Protein AF-A0A969N7W5-F1 (afdb_monomer_lite)

Sequence (191 aa):
MSPTLPCNPAKKGQTTVVDDIVEYAAEVANNLLIPERLKALNPDTWSQITGVERFYLRMLAIEKTGATKLDNYQNFAKAFHINYQPLMGSLKPNAARLKTATQFKPRELVSGDLAQTHLSEILLALQELLADKDPKVVCDQLRTSLNDTYFPKRPHLIAIAQYLAEMVRDPMQSQKAEILANRIRNEVLGS

Foldseek 3Di:
DDDDDDDDDDDPDDCDPVNVVVVVVVVVVVVLLDDPLLCVLPVCLVVVFALLVSLQLSVLQVVLVVAAALVVSVVSCVVSVHDCVLQWPDNDGSHTDGDQLCRDDLCCLCPNPNHPTLVSLLSVLLNCVLVVHDLVVSLVVSCVVCPPNCVVCLSNNLSNLQSCLPRPPPPSSNVSSPSNSVCSVPDDPDD

pLDDT: mean 85.24, std 16.22, range [37.59, 97.81]

Structure (mmCIF, N/CA/C/O backbone):
data_AF-A0A969N7W5-F1
#
_entry.id   AF-A0A969N7W5-F1
#
loop_
_atom_site.group_PDB
_atom_site.id
_atom_site.type_symbol
_atom_site.label_atom_id
_atom_site.label_alt_id
_atom_site.label_comp_id
_atom_site.label_asym_id
_atom_site.label_entity_id
_atom_site.label_seq_id
_atom_site.pdbx_PDB_ins_code
_atom_site.Cartn_x
_atom_site.Cartn_y
_atom_site.Cartn_z
_atom_site.occupancy
_atom_site.B_iso_or_equiv
_atom_site.auth_seq_id
_atom_site.auth_comp_id
_atom_site.auth_asym_id
_atom_site.auth_atom_id
_atom_site.pdbx_PDB_model_num
ATOM 1 N N . MET A 1 1 ? -16.088 20.809 66.948 1.00 39.44 1 MET A N 1
ATOM 2 C CA . MET A 1 1 ? -14.937 19.907 66.736 1.00 39.44 1 MET A CA 1
ATOM 3 C C . MET A 1 1 ? -15.357 18.875 65.705 1.00 39.44 1 MET A C 1
ATOM 5 O O . MET A 1 1 ? -16.209 18.056 66.013 1.00 39.44 1 MET A O 1
ATOM 9 N N . SER A 1 2 ? -14.838 18.973 64.484 1.00 39.59 2 SER A N 1
ATOM 10 C CA . SER A 1 2 ? -15.094 18.014 63.400 1.00 39.59 2 SER A CA 1
ATOM 11 C C . SER A 1 2 ? -13.812 17.208 63.177 1.00 39.59 2 SER A C 1
ATOM 13 O O . SER A 1 2 ? -12.759 17.839 63.074 1.00 39.59 2 SER A O 1
ATOM 15 N N . PRO A 1 3 ? -13.839 15.867 63.119 1.00 44.28 3 PRO A N 1
ATOM 16 C CA . PRO A 1 3 ? -12.645 15.102 62.799 1.00 44.28 3 PRO A CA 1
ATOM 17 C C . PRO A 1 3 ? -12.474 14.994 61.279 1.00 44.28 3 PRO A C 1
ATOM 19 O O . PRO A 1 3 ? -13.336 14.493 60.560 1.00 44.28 3 PRO A O 1
ATOM 22 N N . THR A 1 4 ? -11.337 15.493 60.807 1.00 47.78 4 THR A N 1
ATOM 23 C CA . THR A 1 4 ? -10.816 15.355 59.446 1.00 47.78 4 THR A CA 1
ATOM 24 C C . THR A 1 4 ? -10.430 13.895 59.190 1.00 47.78 4 THR A C 1
ATOM 26 O O . THR A 1 4 ? -9.607 13.340 59.916 1.00 47.78 4 THR A O 1
ATOM 29 N N . LEU A 1 5 ? -11.001 13.265 58.161 1.00 50.47 5 LEU A N 1
ATOM 30 C CA . LEU A 1 5 ? -10.548 11.961 57.664 1.00 50.47 5 LEU A CA 1
ATOM 31 C C . LEU A 1 5 ? -9.207 12.136 56.925 1.00 50.47 5 LEU A C 1
ATOM 33 O O . LEU A 1 5 ? -9.129 12.986 56.036 1.00 50.47 5 LEU A O 1
ATOM 37 N N . PRO A 1 6 ? -8.152 11.365 57.241 1.00 49.22 6 PRO A N 1
ATOM 38 C CA . PRO A 1 6 ? -6.909 11.426 56.486 1.00 49.22 6 PRO A CA 1
ATOM 39 C C . PRO A 1 6 ? -7.046 10.687 55.145 1.00 49.22 6 PRO A C 1
ATOM 41 O O . PRO A 1 6 ? -7.438 9.520 55.095 1.00 49.22 6 PRO A O 1
ATOM 44 N N . CYS A 1 7 ? -6.680 11.363 54.052 1.00 42.31 7 CYS A N 1
ATOM 45 C CA . CYS A 1 7 ? -6.440 10.741 52.752 1.00 42.31 7 CYS A CA 1
ATOM 46 C C . CYS A 1 7 ? -5.284 9.735 52.868 1.00 42.31 7 CYS A C 1
ATOM 48 O O . CYS A 1 7 ? -4.168 10.095 53.242 1.00 42.31 7 CYS A O 1
ATOM 50 N N . ASN A 1 8 ? -5.554 8.476 52.531 1.00 52.97 8 ASN A N 1
ATOM 51 C CA . ASN A 1 8 ? -4.556 7.412 52.474 1.00 52.97 8 ASN A CA 1
ATOM 52 C C . ASN A 1 8 ? -3.647 7.616 51.238 1.00 52.97 8 ASN A C 1
ATOM 54 O O . ASN A 1 8 ? -4.178 7.755 50.132 1.00 52.97 8 ASN A O 1
ATOM 58 N N . PRO A 1 9 ? -2.307 7.653 51.371 1.00 48.50 9 PRO A N 1
ATOM 59 C CA . PRO A 1 9 ? -1.417 7.843 50.231 1.00 48.50 9 PRO A CA 1
ATOM 60 C C . PRO A 1 9 ? -1.336 6.568 49.380 1.00 48.50 9 PRO A C 1
ATOM 62 O O . PRO A 1 9 ? -1.189 5.458 49.894 1.00 48.50 9 PRO A O 1
ATOM 65 N N . ALA A 1 10 ? -1.410 6.732 48.058 1.00 46.12 10 ALA A N 1
ATOM 66 C CA . ALA A 1 10 ? -1.245 5.653 47.092 1.00 46.12 10 ALA A CA 1
ATOM 67 C C . ALA A 1 10 ? 0.135 4.989 47.251 1.00 46.12 10 ALA A C 1
ATOM 69 O O . ALA A 1 10 ? 1.178 5.640 47.125 1.00 46.12 10 ALA A O 1
ATOM 70 N N . LYS A 1 11 ? 0.149 3.680 47.525 1.00 47.88 11 LYS A N 1
ATOM 71 C CA . LYS A 1 11 ? 1.375 2.879 47.523 1.00 47.88 11 LYS A CA 1
ATOM 72 C C . LYS A 1 11 ? 1.837 2.664 46.081 1.00 47.88 11 LYS A C 1
ATOM 74 O O . LYS A 1 11 ? 1.162 2.012 45.293 1.00 47.88 11 LYS A O 1
ATOM 79 N N . LYS A 1 12 ? 3.014 3.215 45.777 1.00 45.06 12 LYS A N 1
ATOM 80 C CA . LYS A 1 12 ? 3.846 2.912 44.605 1.00 45.06 12 LYS A CA 1
ATOM 81 C C . LYS A 1 12 ? 4.056 1.398 44.454 1.00 45.06 12 LYS A C 1
ATOM 83 O O . LYS A 1 12 ? 4.488 0.760 45.411 1.00 45.06 12 LYS A O 1
ATOM 88 N N . GLY A 1 13 ? 3.878 0.880 43.236 1.00 51.53 13 GLY A N 1
ATOM 89 C CA . GLY A 1 13 ? 4.598 -0.312 42.767 1.00 51.53 13 GLY A CA 1
ATOM 90 C C . GLY A 1 13 ? 3.829 -1.631 42.650 1.00 51.53 13 GLY A C 1
ATOM 91 O O . GLY A 1 13 ? 4.471 -2.672 42.697 1.00 51.53 13 GLY A O 1
ATOM 92 N N . GLN A 1 14 ? 2.504 -1.626 42.491 1.00 47.19 14 GLN A N 1
ATOM 93 C CA . GLN A 1 14 ? 1.770 -2.817 42.043 1.00 47.19 14 GLN A CA 1
ATOM 94 C C . GLN A 1 14 ? 1.080 -2.481 40.725 1.00 47.19 14 GLN A C 1
ATOM 96 O O . GLN A 1 14 ? 0.189 -1.637 40.721 1.00 47.19 14 GLN A O 1
ATOM 101 N N . THR A 1 15 ? 1.509 -3.104 39.626 1.00 50.47 15 THR A N 1
ATOM 102 C CA . THR A 1 15 ? 0.679 -3.253 38.425 1.00 50.47 15 THR A CA 1
ATOM 103 C C . THR A 1 15 ? -0.628 -3.874 38.898 1.00 50.47 15 THR A C 1
ATOM 105 O O . THR A 1 15 ? -0.640 -4.953 39.496 1.00 50.47 15 THR A O 1
ATOM 108 N N . THR A 1 16 ? -1.711 -3.113 38.815 1.00 61.62 16 THR A N 1
ATOM 109 C CA . THR A 1 16 ? -3.011 -3.579 39.283 1.00 61.62 16 THR A CA 1
ATOM 110 C C . THR A 1 16 ? -3.592 -4.528 38.240 1.00 61.62 16 THR A C 1
ATOM 112 O O . THR A 1 16 ? -3.301 -4.403 37.058 1.00 61.62 16 THR A O 1
ATOM 115 N N . VAL A 1 17 ? -4.486 -5.436 38.641 1.00 62.78 17 VAL A N 1
ATOM 116 C CA . VAL A 1 17 ? -5.263 -6.266 37.694 1.00 62.78 17 VAL A CA 1
ATOM 117 C C . VAL A 1 17 ? -5.939 -5.397 36.618 1.00 62.78 17 VAL A C 1
ATOM 119 O O . VAL A 1 17 ? -6.172 -5.846 35.504 1.00 62.78 17 VAL A O 1
ATOM 122 N N . VAL A 1 18 ? -6.230 -4.131 36.939 1.00 67.50 18 VAL A N 1
ATOM 123 C CA . VAL A 1 18 ? -6.744 -3.139 35.991 1.00 67.50 18 VAL A CA 1
ATOM 124 C C . VAL A 1 18 ? -5.684 -2.731 34.965 1.00 67.50 18 VAL A C 1
ATOM 126 O O . VAL A 1 18 ? -6.013 -2.678 33.786 1.00 67.50 18 VAL A O 1
ATOM 129 N N . ASP A 1 19 ? -4.438 -2.491 35.375 1.00 63.03 19 ASP A N 1
ATOM 130 C CA . ASP A 1 19 ? -3.327 -2.193 34.462 1.00 63.03 19 ASP A CA 1
ATOM 131 C C . ASP A 1 19 ? -3.041 -3.383 33.536 1.00 63.03 19 ASP A C 1
ATOM 133 O O . ASP A 1 19 ? -2.931 -3.185 32.331 1.00 63.03 19 ASP A O 1
ATOM 137 N N . ASP A 1 20 ? -3.057 -4.616 34.057 1.00 62.78 20 ASP A N 1
ATOM 138 C CA . ASP A 1 20 ? -2.878 -5.836 33.254 1.00 62.78 20 ASP A CA 1
ATOM 139 C C . ASP A 1 20 ? -4.034 -6.039 32.253 1.00 62.78 20 ASP A C 1
ATOM 141 O O . ASP A 1 20 ? -3.819 -6.460 31.118 1.00 62.78 20 ASP A O 1
ATOM 145 N N . ILE A 1 21 ? -5.277 -5.710 32.634 1.00 61.97 21 ILE A N 1
ATOM 146 C CA . ILE A 1 21 ? -6.437 -5.741 31.724 1.00 61.97 21 ILE A CA 1
ATOM 147 C C . ILE A 1 21 ? -6.328 -4.646 30.659 1.00 61.97 21 ILE A C 1
ATOM 149 O O . ILE A 1 21 ? -6.680 -4.884 29.505 1.00 61.97 21 ILE A O 1
ATOM 153 N N . VAL A 1 22 ? -5.866 -3.448 31.025 1.00 66.00 22 VAL A N 1
ATOM 154 C CA . VAL A 1 22 ? -5.655 -2.339 30.085 1.00 66.00 22 VAL A CA 1
ATOM 155 C C . VAL A 1 22 ? -4.535 -2.679 29.107 1.00 66.00 22 VAL A C 1
ATOM 157 O O . VAL A 1 22 ? -4.696 -2.455 27.909 1.00 66.00 22 VAL A O 1
ATOM 160 N N . GLU A 1 23 ? -3.441 -3.265 29.587 1.00 59.38 23 GLU A N 1
ATOM 161 C CA . GLU A 1 23 ? -2.315 -3.707 28.768 1.00 59.38 23 GLU A CA 1
ATOM 162 C C . GLU A 1 23 ? -2.721 -4.867 27.853 1.00 59.38 23 GLU A C 1
ATOM 164 O O . GLU A 1 23 ? -2.482 -4.799 26.651 1.00 59.38 23 GLU A O 1
ATOM 169 N N . TYR A 1 24 ? -3.475 -5.847 28.359 1.00 54.62 24 TYR A N 1
ATOM 170 C CA . TYR A 1 24 ? -4.048 -6.923 27.549 1.00 54.62 24 TYR A CA 1
ATOM 171 C C . TYR A 1 24 ? -5.040 -6.402 26.501 1.00 54.62 24 TYR A C 1
ATOM 173 O O . TYR A 1 24 ? -5.000 -6.811 25.344 1.00 54.62 24 TYR A O 1
ATOM 181 N N . ALA A 1 25 ? -5.921 -5.462 26.854 1.00 51.94 25 ALA A N 1
ATOM 182 C CA . ALA A 1 25 ? -6.846 -4.850 25.904 1.00 51.94 25 ALA A CA 1
ATOM 183 C C . ALA A 1 25 ? -6.105 -4.020 24.845 1.00 51.94 25 ALA A C 1
ATOM 185 O O . ALA A 1 25 ? -6.489 -4.046 23.676 1.00 51.94 25 ALA A O 1
ATOM 186 N N . ALA A 1 26 ? -5.031 -3.324 25.229 1.00 56.09 26 ALA A N 1
ATOM 187 C CA . ALA A 1 26 ? -4.159 -2.606 24.310 1.00 56.09 26 ALA A CA 1
ATOM 188 C C . ALA A 1 26 ? -3.396 -3.570 23.391 1.00 56.09 26 ALA A C 1
ATOM 190 O O . ALA A 1 26 ? -3.300 -3.314 22.195 1.00 56.09 26 ALA A O 1
ATOM 191 N N . GLU A 1 27 ? -2.911 -4.699 23.903 1.00 52.97 27 GLU A N 1
ATOM 192 C CA . GLU A 1 27 ? -2.229 -5.740 23.134 1.00 52.97 27 GLU A CA 1
ATOM 193 C C . GLU A 1 27 ? -3.186 -6.450 22.164 1.00 52.97 27 GLU A C 1
ATOM 195 O O . GLU A 1 27 ? -2.867 -6.614 20.987 1.00 52.97 27 GLU A O 1
ATOM 200 N N . VAL A 1 28 ? -4.399 -6.792 22.604 1.00 51.66 28 VAL A N 1
ATOM 201 C CA . VAL A 1 28 ? -5.459 -7.356 21.753 1.00 51.66 28 VAL A CA 1
ATOM 202 C C . VAL A 1 28 ? -5.899 -6.341 20.696 1.00 51.66 28 VAL A C 1
ATOM 204 O O . VAL A 1 28 ? -6.024 -6.698 19.524 1.00 51.66 28 VAL A O 1
ATOM 207 N N . ALA A 1 29 ? -6.068 -5.066 21.059 1.00 54.66 29 ALA A N 1
ATOM 208 C CA . ALA A 1 29 ? -6.371 -4.001 20.106 1.00 54.66 29 ALA A CA 1
ATOM 209 C C . ALA A 1 29 ? -5.230 -3.800 19.097 1.00 54.66 29 ALA A C 1
ATOM 211 O O . ALA A 1 29 ? -5.505 -3.673 17.905 1.00 54.66 29 ALA A O 1
ATOM 212 N N . ASN A 1 30 ? -3.971 -3.843 19.545 1.00 57.19 30 ASN A N 1
ATOM 213 C CA . ASN A 1 30 ? -2.778 -3.752 18.702 1.00 57.19 30 ASN A CA 1
ATOM 214 C C . ASN A 1 30 ? -2.649 -4.956 17.759 1.00 57.19 30 ASN A C 1
ATOM 216 O O . ASN A 1 30 ? -2.351 -4.780 16.578 1.00 57.19 30 ASN A O 1
ATOM 220 N N . ASN A 1 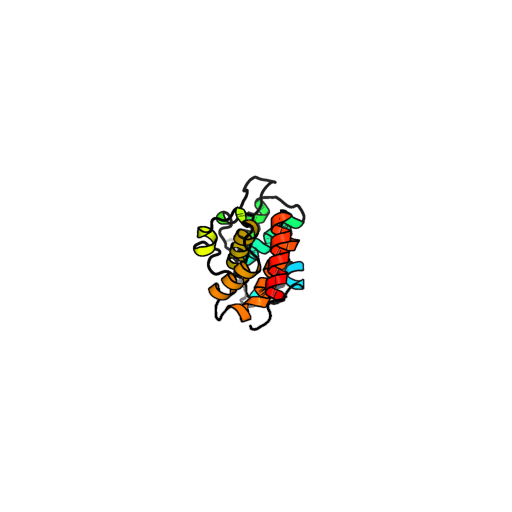31 ? -2.951 -6.166 18.231 1.00 54.09 31 ASN A N 1
ATOM 221 C CA . ASN A 1 31 ? -2.988 -7.373 17.406 1.00 54.09 31 ASN A CA 1
ATOM 222 C C . ASN A 1 31 ? -4.125 -7.327 16.373 1.00 54.09 31 ASN A C 1
ATOM 224 O O . ASN A 1 31 ? -3.948 -7.792 15.247 1.00 54.09 31 ASN A O 1
ATOM 228 N N . LEU A 1 32 ? -5.253 -6.685 16.698 1.00 61.91 32 LEU A N 1
ATOM 229 C CA . LEU A 1 32 ? -6.337 -6.410 15.751 1.00 61.91 32 LEU A CA 1
ATOM 230 C C . LEU A 1 32 ? -5.983 -5.324 14.721 1.00 61.91 32 LEU A C 1
ATOM 232 O O . LEU A 1 32 ? -6.701 -5.198 13.728 1.00 61.91 32 LEU A O 1
ATOM 236 N N . LEU A 1 33 ? -4.907 -4.544 14.903 1.00 77.25 33 LEU A N 1
ATOM 237 C CA . LEU A 1 33 ? -4.464 -3.557 13.907 1.00 77.25 33 LEU A CA 1
ATOM 238 C C . LEU A 1 33 ? -3.835 -4.212 12.681 1.00 77.25 33 LEU A C 1
ATOM 240 O O . LEU A 1 33 ? -3.892 -3.634 11.596 1.00 77.25 33 LEU A O 1
ATOM 244 N N . ILE A 1 34 ? -3.239 -5.395 12.836 1.00 87.81 34 ILE A N 1
ATOM 245 C CA . ILE A 1 34 ? -2.544 -6.074 11.746 1.00 87.81 34 ILE A CA 1
ATOM 246 C C . ILE A 1 34 ? -3.579 -6.811 10.895 1.00 87.81 34 ILE A C 1
ATOM 248 O O . ILE A 1 34 ? -4.304 -7.664 11.409 1.00 87.81 34 ILE A O 1
ATOM 252 N N . PRO A 1 35 ? -3.680 -6.533 9.587 1.00 92.06 35 PRO A N 1
ATOM 253 C CA . PRO A 1 35 ? -4.537 -7.325 8.719 1.00 92.06 35 PRO A CA 1
ATOM 254 C C . PRO A 1 35 ? -4.053 -8.779 8.668 1.00 92.06 35 PRO A C 1
ATOM 256 O O . PRO A 1 35 ? -2.917 -9.036 8.265 1.00 92.06 35 PRO A O 1
ATOM 259 N N . GLU A 1 36 ? -4.920 -9.737 9.012 1.00 91.50 36 GLU A N 1
ATOM 260 C CA . GLU A 1 36 ? -4.595 -11.175 8.976 1.00 91.50 36 GLU A CA 1
ATOM 261 C C . GLU A 1 36 ? -4.043 -11.594 7.616 1.00 91.50 36 GLU A C 1
ATOM 263 O O . GLU A 1 36 ? -3.085 -12.361 7.528 1.00 91.50 36 GLU A O 1
ATOM 268 N N . ARG A 1 37 ? -4.599 -11.023 6.542 1.00 93.81 37 ARG A N 1
ATOM 269 C CA . ARG A 1 37 ? -4.141 -11.331 5.195 1.00 93.81 37 ARG A CA 1
ATOM 270 C C . ARG A 1 37 ? -2.727 -10.828 4.912 1.00 93.81 37 ARG A C 1
ATOM 272 O O . ARG A 1 37 ? -1.961 -11.545 4.281 1.00 93.81 37 ARG A O 1
ATOM 279 N N . LEU A 1 38 ? -2.350 -9.653 5.419 1.00 94.88 38 LEU A N 1
ATOM 280 C CA . LEU A 1 38 ? -0.973 -9.164 5.302 1.00 94.88 38 LEU A CA 1
ATOM 281 C C . LEU A 1 38 ? -0.012 -10.078 6.073 1.00 94.88 38 LEU A C 1
ATOM 283 O O . LEU A 1 38 ? 1.031 -10.453 5.543 1.00 94.88 38 LEU A O 1
ATOM 287 N N . LYS A 1 39 ? -0.404 -10.497 7.284 1.00 93.19 39 LYS A N 1
ATOM 288 C CA . LYS A 1 39 ? 0.364 -11.445 8.104 1.00 93.19 39 LYS A CA 1
ATOM 289 C C . LYS A 1 39 ? 0.545 -12.797 7.404 1.00 93.19 39 LYS A C 1
ATOM 291 O O . LYS A 1 39 ? 1.623 -13.374 7.483 1.00 93.19 39 LYS A O 1
ATOM 296 N N . ALA A 1 40 ? -0.479 -13.277 6.696 1.00 94.62 40 ALA A N 1
ATOM 297 C CA . ALA A 1 40 ? -0.416 -14.511 5.914 1.00 94.62 40 ALA A CA 1
ATOM 298 C C . ALA A 1 40 ? 0.496 -14.402 4.678 1.00 94.62 40 ALA A C 1
ATOM 300 O O . ALA A 1 40 ? 1.086 -15.400 4.275 1.00 94.62 40 ALA A O 1
ATOM 301 N N . LEU A 1 41 ? 0.608 -13.214 4.072 1.00 95.06 41 LEU A N 1
ATOM 302 C CA . LEU A 1 41 ? 1.498 -12.976 2.932 1.00 95.06 41 LEU A CA 1
ATOM 303 C C . LEU A 1 41 ? 2.963 -12.911 3.367 1.00 95.06 41 LEU A C 1
ATOM 305 O O . LEU A 1 41 ? 3.817 -13.528 2.735 1.00 95.06 41 LEU A O 1
ATOM 309 N N . ASN A 1 42 ? 3.254 -12.161 4.433 1.00 95.31 42 ASN A N 1
ATOM 310 C CA . ASN A 1 42 ? 4.577 -12.108 5.044 1.00 95.31 42 ASN A CA 1
ATOM 311 C C . ASN A 1 42 ? 4.476 -11.518 6.472 1.00 95.31 42 ASN A C 1
ATOM 313 O O . ASN A 1 42 ? 4.149 -10.330 6.602 1.00 95.31 42 ASN A O 1
ATOM 317 N N . PRO A 1 43 ? 4.790 -12.297 7.528 1.00 92.75 43 PRO A N 1
ATOM 318 C CA . PRO A 1 43 ? 4.612 -11.882 8.921 1.00 92.75 43 PRO A CA 1
ATOM 319 C C . PRO A 1 43 ? 5.511 -10.708 9.332 1.00 92.75 43 PRO A C 1
ATOM 321 O O . PRO A 1 43 ? 5.115 -9.906 10.177 1.00 92.75 43 PRO A O 1
ATOM 324 N N . ASP A 1 44 ? 6.675 -10.558 8.700 1.00 94.44 44 ASP A N 1
ATOM 325 C CA . ASP A 1 44 ? 7.665 -9.544 9.069 1.00 94.44 44 ASP A CA 1
ATOM 326 C C . ASP A 1 44 ? 7.316 -8.163 8.504 1.00 94.44 44 ASP A C 1
ATOM 328 O O . ASP A 1 44 ? 7.713 -7.140 9.062 1.00 94.44 44 ASP A O 1
ATOM 332 N N . THR A 1 45 ? 6.518 -8.107 7.432 1.00 95.69 45 THR A N 1
ATOM 333 C CA . THR A 1 45 ? 6.212 -6.864 6.699 1.00 95.69 45 THR A CA 1
ATOM 334 C C . THR A 1 45 ? 5.657 -5.765 7.588 1.00 95.69 45 THR A C 1
ATOM 336 O O . THR A 1 45 ? 6.069 -4.620 7.446 1.00 95.69 45 THR A O 1
ATOM 339 N N . TRP A 1 46 ? 4.777 -6.089 8.541 1.00 94.44 46 TRP A N 1
ATOM 340 C CA . TRP A 1 46 ? 4.188 -5.081 9.427 1.00 94.44 46 TRP A CA 1
ATOM 341 C C . TRP A 1 46 ? 5.243 -4.329 10.252 1.00 94.44 46 TRP A C 1
ATOM 343 O O . TRP A 1 46 ? 5.136 -3.116 10.446 1.00 94.44 46 TRP A O 1
ATOM 353 N N . SER A 1 47 ? 6.288 -5.032 10.700 1.00 92.00 47 SER A N 1
ATOM 354 C CA . SER A 1 47 ? 7.398 -4.444 11.460 1.00 92.00 47 SER A CA 1
ATOM 355 C C . SER A 1 47 ? 8.288 -3.530 10.611 1.00 92.00 47 SER A C 1
ATOM 357 O O . SER A 1 47 ? 8.853 -2.581 11.146 1.00 92.00 47 SER A O 1
ATOM 359 N N . GLN A 1 48 ? 8.349 -3.771 9.298 1.00 94.62 48 GLN A N 1
ATOM 360 C CA . GLN A 1 48 ? 9.244 -3.091 8.352 1.00 94.62 48 GLN A CA 1
ATOM 361 C C . GLN A 1 48 ? 8.619 -1.862 7.671 1.00 94.62 48 GLN A C 1
ATOM 363 O O . GLN A 1 48 ? 9.285 -1.179 6.894 1.00 94.62 48 GLN A O 1
ATOM 368 N N . ILE A 1 49 ? 7.344 -1.578 7.948 1.00 94.81 49 ILE A N 1
ATOM 369 C CA . ILE A 1 49 ? 6.606 -0.442 7.385 1.00 94.81 49 ILE A CA 1
ATOM 370 C C . ILE A 1 49 ? 6.298 0.630 8.435 1.00 94.81 49 ILE A C 1
ATOM 372 O O . ILE A 1 49 ? 6.191 0.363 9.636 1.00 94.81 49 ILE A O 1
ATOM 376 N N . THR A 1 50 ? 6.121 1.857 7.956 1.00 93.75 50 THR A N 1
ATOM 377 C CA . THR A 1 50 ? 5.840 3.056 8.753 1.00 93.75 50 THR A CA 1
ATOM 378 C C . THR A 1 50 ? 4.401 3.098 9.280 1.00 93.75 50 THR A C 1
ATOM 380 O O . THR A 1 50 ? 3.512 2.396 8.796 1.00 93.75 50 THR A O 1
ATOM 383 N N . GLY A 1 51 ? 4.129 3.968 10.260 1.00 92.00 51 GLY A N 1
ATOM 384 C CA . GLY A 1 51 ? 2.774 4.164 10.799 1.00 92.00 51 GLY A CA 1
ATOM 385 C C . GLY A 1 51 ? 1.745 4.592 9.743 1.00 92.00 51 GLY A C 1
ATOM 386 O O . GLY A 1 51 ? 0.601 4.140 9.780 1.00 92.00 51 GLY A O 1
ATOM 387 N N . VAL A 1 52 ? 2.165 5.394 8.759 1.00 93.94 52 VAL A N 1
ATOM 388 C CA . VAL A 1 52 ? 1.312 5.852 7.650 1.00 93.94 52 VAL A CA 1
ATOM 389 C C . VAL A 1 52 ? 0.931 4.680 6.736 1.00 93.94 52 VAL A C 1
ATOM 391 O O . VAL A 1 52 ? -0.239 4.519 6.386 1.00 93.94 52 VAL A O 1
ATOM 394 N N . GLU A 1 53 ? 1.887 3.805 6.414 1.00 95.38 53 GLU A N 1
ATOM 395 C CA . GLU A 1 53 ? 1.634 2.582 5.641 1.00 95.38 53 GLU A CA 1
ATOM 396 C C . GLU A 1 53 ? 0.718 1.613 6.390 1.00 95.38 53 GLU A C 1
ATOM 398 O O . GLU A 1 53 ? -0.238 1.091 5.816 1.00 95.38 53 GLU A O 1
ATOM 403 N N . ARG A 1 54 ? 0.970 1.409 7.688 1.00 95.12 54 ARG A N 1
ATOM 404 C CA . ARG A 1 54 ? 0.141 0.563 8.559 1.00 95.12 54 ARG A CA 1
ATOM 405 C C . ARG A 1 54 ? -1.308 1.026 8.565 1.00 95.12 54 ARG A C 1
ATOM 407 O O . ARG A 1 54 ? -2.208 0.208 8.373 1.00 95.12 54 ARG A O 1
ATOM 414 N N . PHE A 1 55 ? -1.528 2.331 8.722 1.00 94.56 55 PHE A N 1
ATOM 415 C CA . PHE A 1 55 ? -2.857 2.920 8.633 1.00 94.56 55 PHE A CA 1
ATOM 416 C C . PHE A 1 55 ? -3.502 2.638 7.275 1.00 94.56 55 PHE A C 1
ATOM 418 O O . PHE A 1 55 ? -4.627 2.145 7.230 1.00 94.56 55 PHE A O 1
ATOM 425 N N . TYR A 1 56 ? -2.796 2.906 6.174 1.00 95.62 56 TYR A N 1
ATOM 426 C CA . TYR A 1 56 ? -3.344 2.727 4.832 1.00 95.62 56 TYR A CA 1
ATOM 427 C C . TYR A 1 56 ? -3.743 1.265 4.569 1.00 95.62 56 TYR A C 1
ATOM 429 O O . TYR A 1 56 ? -4.878 0.986 4.179 1.00 95.62 56 TYR A O 1
ATOM 437 N N . LEU A 1 57 ? -2.854 0.309 4.856 1.00 95.69 57 LEU A N 1
ATOM 438 C CA . LEU A 1 57 ? -3.127 -1.118 4.660 1.00 95.69 57 LEU A CA 1
ATOM 439 C C . LEU A 1 57 ? -4.255 -1.616 5.574 1.00 95.69 57 LEU A C 1
ATOM 441 O O . LEU A 1 57 ? -5.101 -2.403 5.138 1.00 95.69 57 LEU A O 1
ATOM 445 N N . ARG A 1 58 ? -4.315 -1.142 6.825 1.00 94.31 58 ARG A N 1
ATOM 446 C CA . ARG A 1 58 ? -5.404 -1.482 7.748 1.00 94.31 58 ARG A CA 1
ATOM 447 C C . ARG A 1 58 ? -6.743 -0.931 7.274 1.00 94.31 58 ARG A C 1
ATOM 449 O O . ARG A 1 58 ? -7.736 -1.658 7.273 1.00 94.31 58 ARG A O 1
ATOM 456 N N . MET A 1 59 ? -6.776 0.321 6.833 1.00 93.69 59 MET A N 1
ATOM 457 C CA . MET A 1 59 ? -8.003 0.923 6.328 1.00 93.69 59 MET A CA 1
ATOM 458 C C . MET A 1 59 ? -8.487 0.242 5.043 1.00 93.69 59 MET A C 1
ATOM 460 O O . MET A 1 59 ? -9.692 0.063 4.897 1.00 93.69 59 MET A O 1
ATOM 464 N N . LEU A 1 60 ? -7.594 -0.260 4.182 1.00 94.62 60 LEU A N 1
ATOM 465 C CA . LEU A 1 60 ? -7.993 -1.098 3.044 1.00 94.62 60 LEU A CA 1
ATOM 466 C C . LEU A 1 60 ? -8.689 -2.404 3.463 1.00 94.62 60 LEU A C 1
ATOM 468 O O . LEU A 1 60 ? -9.688 -2.775 2.852 1.00 94.62 60 LEU A O 1
ATOM 472 N N . ALA A 1 61 ? -8.225 -3.082 4.520 1.00 92.62 61 ALA A N 1
ATOM 473 C CA . ALA A 1 61 ? -8.928 -4.264 5.041 1.00 92.62 61 ALA A CA 1
ATOM 474 C C . ALA A 1 61 ? -10.335 -3.914 5.546 1.00 92.62 61 ALA A C 1
ATOM 476 O O . ALA A 1 61 ? -11.283 -4.655 5.303 1.00 92.62 61 ALA A O 1
ATOM 477 N N . ILE A 1 62 ? -10.486 -2.770 6.219 1.00 90.56 62 ILE A N 1
ATOM 478 C CA . ILE A 1 62 ? -11.789 -2.285 6.697 1.00 90.56 62 ILE A CA 1
ATOM 479 C C . ILE A 1 62 ? -12.699 -1.917 5.518 1.00 90.56 62 ILE A C 1
ATOM 481 O O . ILE A 1 62 ? -13.883 -2.244 5.518 1.00 90.56 62 ILE A O 1
ATOM 485 N N . GLU A 1 63 ? -12.160 -1.293 4.473 1.00 91.38 63 GLU A N 1
ATOM 486 C CA . GLU A 1 63 ? -12.917 -1.042 3.249 1.00 91.38 63 GLU A CA 1
ATOM 487 C C . GLU A 1 63 ? -13.333 -2.347 2.569 1.00 91.38 63 GLU A C 1
ATOM 489 O O . GLU A 1 63 ? -14.439 -2.425 2.035 1.00 91.38 63 GLU A O 1
ATOM 494 N N . LYS A 1 64 ? -12.509 -3.397 2.598 1.00 89.88 64 LYS A N 1
ATOM 495 C CA . LYS A 1 64 ? -12.860 -4.688 1.993 1.00 89.88 64 LYS A CA 1
ATOM 496 C C . LYS A 1 64 ? -14.090 -5.330 2.644 1.00 89.88 64 LYS A C 1
ATOM 498 O O . LYS A 1 64 ? -14.866 -5.965 1.935 1.00 89.88 64 LYS A O 1
ATOM 503 N N . THR A 1 65 ? -14.328 -5.110 3.940 1.00 87.44 65 THR A N 1
ATOM 504 C CA . THR A 1 65 ? -15.537 -5.600 4.637 1.00 87.44 65 THR A CA 1
ATOM 505 C C . THR A 1 65 ? -16.795 -4.771 4.350 1.00 87.44 65 THR A C 1
ATOM 507 O O . THR A 1 65 ? -17.879 -5.113 4.816 1.00 87.44 65 THR A O 1
ATOM 510 N N . GLY A 1 66 ? -16.678 -3.688 3.574 1.00 83.88 66 GLY A N 1
ATOM 511 C CA . GLY A 1 66 ? -17.794 -2.815 3.209 1.00 83.88 66 GLY A CA 1
ATOM 512 C C . GLY A 1 66 ? -17.968 -1.596 4.117 1.00 83.88 66 GLY A C 1
ATOM 513 O O . GLY A 1 66 ? -18.826 -0.760 3.840 1.00 83.88 66 GLY A O 1
ATOM 514 N N . ALA A 1 67 ? -17.151 -1.436 5.161 1.00 84.81 67 ALA A N 1
ATOM 515 C CA . ALA A 1 67 ? -17.253 -0.292 6.060 1.00 84.81 67 ALA A CA 1
ATOM 516 C C . ALA A 1 67 ? -16.747 1.006 5.400 1.00 84.81 67 ALA A C 1
ATOM 518 O O . ALA A 1 67 ? -15.645 1.061 4.864 1.00 84.81 67 ALA A O 1
ATOM 519 N N . THR A 1 68 ? -17.553 2.069 5.474 1.00 86.38 68 THR A N 1
ATOM 520 C CA . THR A 1 68 ? -17.293 3.382 4.838 1.00 86.38 68 THR A CA 1
ATOM 521 C C . THR A 1 68 ? -17.541 4.562 5.789 1.00 86.38 68 THR A C 1
ATOM 523 O O . THR A 1 68 ? -17.749 5.704 5.362 1.00 86.38 68 THR A O 1
ATOM 526 N N . LYS A 1 69 ? -17.566 4.301 7.102 1.00 88.44 69 LYS A N 1
ATOM 527 C CA . LYS A 1 69 ? -17.759 5.327 8.137 1.00 88.44 69 LYS A CA 1
ATOM 528 C C . LYS A 1 69 ? -16.492 6.162 8.292 1.00 88.44 69 LYS A C 1
ATOM 530 O O . LYS A 1 69 ? -15.418 5.608 8.514 1.00 88.44 69 LYS A O 1
ATOM 535 N N . LEU A 1 70 ? -16.627 7.487 8.235 1.00 89.12 70 LEU A N 1
ATOM 536 C CA . LEU A 1 70 ? -15.502 8.412 8.399 1.00 89.12 70 LEU A CA 1
ATOM 537 C C . LEU A 1 70 ? -14.838 8.277 9.781 1.00 89.12 70 LEU A C 1
ATOM 539 O O . LEU A 1 70 ? -13.616 8.342 9.881 1.00 89.12 70 LEU A O 1
ATOM 543 N N . ASP A 1 71 ? -15.633 8.019 10.819 1.00 88.00 71 ASP A N 1
ATOM 544 C CA . ASP A 1 71 ? -15.165 7.874 12.202 1.00 88.00 71 ASP A CA 1
ATOM 545 C C . ASP A 1 71 ? -14.122 6.764 12.355 1.00 88.00 71 ASP A C 1
ATOM 547 O O . ASP A 1 71 ? -13.201 6.897 13.157 1.00 88.00 71 ASP A O 1
ATOM 551 N N . ASN A 1 72 ? -14.206 5.700 11.545 1.00 88.12 72 ASN A N 1
ATOM 552 C CA . ASN A 1 72 ? -13.191 4.650 11.543 1.00 88.12 72 ASN A CA 1
ATOM 553 C C . ASN A 1 72 ? -11.822 5.251 11.200 1.00 88.12 72 ASN A C 1
ATOM 555 O O . ASN A 1 72 ? -10.878 5.099 11.968 1.00 88.12 72 ASN A O 1
ATOM 559 N N . TYR A 1 73 ? -11.729 6.009 10.106 1.00 91.69 73 TYR A N 1
ATOM 560 C CA . TYR A 1 73 ? -10.483 6.661 9.694 1.00 91.69 73 TYR A CA 1
ATOM 561 C C . TYR A 1 73 ? -9.963 7.607 10.772 1.00 91.69 73 TYR A C 1
ATOM 563 O O . TYR A 1 73 ? -8.777 7.584 11.071 1.00 91.69 73 TYR A O 1
ATOM 571 N N . GLN A 1 74 ? -10.839 8.391 11.404 1.00 90.81 74 GLN A N 1
ATOM 572 C CA . GLN A 1 74 ? -10.442 9.297 12.484 1.00 90.81 74 GLN A CA 1
ATOM 573 C C . GLN A 1 74 ? -9.888 8.549 13.702 1.00 90.81 74 GLN A C 1
ATOM 575 O O . GLN A 1 74 ? -8.861 8.946 14.250 1.00 90.81 74 GLN A O 1
ATOM 580 N N . ASN A 1 75 ? -10.543 7.463 14.117 1.00 88.56 75 ASN A N 1
ATOM 581 C CA . ASN A 1 75 ? -10.130 6.669 15.272 1.00 88.56 75 ASN A CA 1
ATOM 582 C C . ASN A 1 75 ? -8.799 5.956 15.017 1.00 88.56 75 ASN A C 1
ATOM 584 O O . ASN A 1 75 ? -7.898 6.029 15.851 1.00 88.56 75 ASN A O 1
ATOM 588 N N . PHE A 1 76 ? -8.633 5.340 13.842 1.00 89.62 76 PHE A N 1
ATOM 589 C CA . PHE A 1 76 ? -7.363 4.716 13.470 1.00 89.62 76 PHE A CA 1
ATOM 590 C C . PHE A 1 76 ? -6.257 5.760 13.282 1.00 89.62 76 PHE A C 1
ATOM 592 O O . PHE A 1 76 ? -5.140 5.536 13.730 1.00 89.62 76 PHE A O 1
ATOM 599 N N . ALA A 1 77 ? -6.546 6.925 12.701 1.00 90.75 77 ALA A N 1
ATOM 600 C CA . ALA A 1 77 ? -5.546 7.976 12.524 1.00 90.75 77 ALA A CA 1
ATOM 601 C C . ALA A 1 77 ? -5.016 8.492 13.865 1.00 90.75 77 ALA A C 1
ATOM 603 O O . ALA A 1 77 ? -3.812 8.692 14.007 1.00 90.75 77 ALA A O 1
ATOM 604 N N . LYS A 1 78 ? -5.899 8.640 14.864 1.00 87.81 78 LYS A N 1
ATOM 605 C CA . LYS A 1 78 ? -5.508 8.948 16.246 1.00 87.81 78 LYS A CA 1
ATOM 606 C C . LYS A 1 78 ? -4.636 7.842 16.839 1.00 87.81 78 LYS A C 1
ATOM 608 O O . LYS A 1 78 ? -3.591 8.153 17.393 1.00 87.81 78 LYS A O 1
ATOM 613 N N . ALA A 1 79 ? -5.016 6.572 16.676 1.00 86.00 79 ALA A N 1
ATOM 614 C CA . ALA A 1 79 ? -4.234 5.439 17.180 1.00 86.00 79 ALA A CA 1
ATOM 615 C C . ALA A 1 79 ? -2.825 5.371 16.559 1.00 86.00 79 ALA A C 1
ATOM 617 O O . ALA A 1 79 ? -1.841 5.143 17.259 1.00 86.00 79 ALA A O 1
ATOM 618 N N . PHE A 1 80 ? -2.707 5.635 15.256 1.00 86.38 80 PHE A N 1
ATOM 619 C CA . PHE A 1 80 ? -1.425 5.663 14.548 1.00 86.38 80 PHE A CA 1
ATOM 620 C C . PHE A 1 80 ? -0.679 7.002 14.656 1.00 86.38 80 PHE A C 1
ATOM 622 O O . PHE A 1 80 ? 0.456 7.081 14.197 1.00 86.38 80 PHE A O 1
ATOM 629 N N . HIS A 1 81 ? -1.275 8.027 15.276 1.00 89.31 81 HIS A N 1
ATOM 630 C CA . HIS A 1 81 ? -0.718 9.379 15.404 1.00 89.31 81 HIS A CA 1
ATOM 631 C C . HIS A 1 81 ? -0.354 10.025 14.052 1.00 89.31 81 HIS A C 1
ATOM 633 O O . HIS A 1 81 ? 0.687 10.665 13.920 1.00 89.31 81 HIS A O 1
ATOM 639 N N . ILE A 1 82 ? -1.211 9.864 13.037 1.00 91.12 82 ILE A N 1
ATOM 640 C CA . ILE A 1 82 ? -0.967 10.381 11.680 1.00 91.12 82 ILE A CA 1
ATOM 641 C C . ILE A 1 82 ? -2.019 11.394 11.220 1.00 91.12 82 ILE A C 1
ATOM 643 O O . ILE A 1 82 ? -3.174 11.376 11.654 1.00 91.12 82 ILE A O 1
ATOM 647 N N . ASN A 1 83 ? -1.647 12.223 10.242 1.00 92.12 83 ASN A N 1
ATOM 648 C CA . ASN A 1 83 ? -2.612 12.979 9.454 1.00 92.12 83 ASN A CA 1
ATOM 649 C C . ASN A 1 83 ? -3.160 12.108 8.312 1.00 92.12 83 ASN A C 1
ATOM 651 O O . ASN A 1 83 ? -2.474 11.842 7.331 1.00 92.12 83 ASN A O 1
ATOM 655 N N . TYR A 1 84 ? -4.413 11.668 8.418 1.00 92.88 84 TYR A N 1
ATOM 656 C CA . TYR A 1 84 ? -5.014 10.772 7.425 1.00 92.88 84 TYR A CA 1
ATOM 657 C C . TYR A 1 84 ? -5.602 11.490 6.206 1.00 92.88 84 TYR A C 1
ATOM 659 O O . TYR A 1 84 ? -5.801 10.856 5.173 1.00 92.88 84 TYR A O 1
ATOM 667 N N . GLN A 1 85 ? -5.896 12.792 6.297 1.00 93.12 85 GLN A N 1
ATOM 668 C CA . GLN A 1 85 ? -6.613 13.517 5.239 1.00 93.12 85 GLN A CA 1
ATOM 669 C C . GLN A 1 85 ? -5.931 13.440 3.858 1.00 93.12 85 GLN A C 1
ATOM 671 O O . GLN A 1 85 ? -6.651 13.223 2.880 1.00 93.12 85 GLN A O 1
ATOM 676 N N . PRO A 1 86 ? -4.588 13.529 3.731 1.00 93.25 86 PRO A N 1
ATOM 677 C CA . PRO A 1 86 ? -3.906 13.394 2.440 1.00 93.25 86 PRO A CA 1
ATOM 678 C C . PRO A 1 86 ? -4.079 12.022 1.772 1.00 93.25 86 PRO A C 1
ATOM 680 O O . PRO A 1 86 ? -3.940 11.912 0.553 1.00 93.25 86 PRO A O 1
ATOM 683 N N . LEU A 1 87 ? -4.404 10.979 2.544 1.00 94.56 87 LEU A N 1
ATOM 684 C CA . LEU A 1 87 ? -4.605 9.611 2.055 1.00 94.56 87 LEU A CA 1
ATOM 685 C C . LEU A 1 87 ? -6.041 9.355 1.574 1.00 94.56 87 LEU A C 1
ATOM 687 O O . LEU A 1 87 ? -6.312 8.326 0.953 1.00 94.56 87 LEU A O 1
ATOM 691 N N . MET A 1 88 ? -6.974 10.265 1.864 1.00 95.25 88 MET A N 1
ATOM 692 C CA . MET A 1 88 ? -8.402 10.068 1.619 1.00 95.25 88 MET A CA 1
ATOM 693 C C . MET A 1 88 ? -8.793 10.477 0.198 1.00 95.25 88 MET A C 1
ATOM 695 O O . MET A 1 88 ? -8.522 11.588 -0.252 1.00 95.25 88 MET A O 1
ATOM 699 N N . GLY A 1 89 ? -9.487 9.579 -0.503 1.00 93.69 89 GLY A N 1
ATOM 700 C CA . GLY A 1 89 ? -10.126 9.857 -1.791 1.00 93.69 89 GLY A CA 1
ATOM 701 C C . GLY A 1 89 ? -11.539 10.429 -1.633 1.00 93.69 89 GLY A C 1
ATOM 702 O O . GLY A 1 89 ? -12.052 11.076 -2.543 1.00 93.69 89 GLY A O 1
ATOM 703 N N . SER A 1 90 ? -12.177 10.198 -0.481 1.00 93.88 90 SER A N 1
ATOM 704 C CA . SER A 1 90 ? -13.463 10.787 -0.094 1.00 93.88 90 SER A CA 1
ATOM 705 C C . SER A 1 90 ? -13.549 10.903 1.424 1.00 93.88 90 SER A C 1
ATOM 707 O O . SER A 1 90 ? -13.314 9.926 2.128 1.00 93.88 90 SER A O 1
ATOM 709 N N . 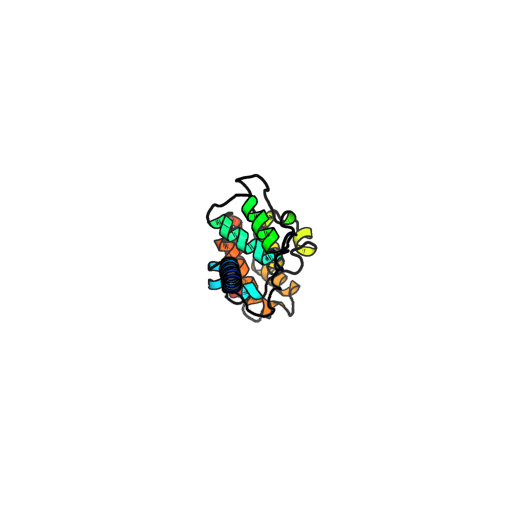LEU A 1 91 ? -13.952 12.074 1.920 1.00 93.06 91 LEU A N 1
ATOM 710 C CA . LEU A 1 91 ? -14.252 12.325 3.336 1.00 93.06 91 LEU A CA 1
ATOM 711 C C . LEU A 1 91 ? -15.764 12.316 3.626 1.00 93.06 91 LEU A C 1
ATOM 713 O O . LEU A 1 91 ? -16.188 12.694 4.714 1.00 93.06 91 LEU A O 1
ATOM 717 N N . LYS A 1 92 ? -16.605 11.931 2.657 1.00 91.81 92 LYS A N 1
ATOM 718 C CA . LYS A 1 92 ? -18.063 11.953 2.836 1.00 91.81 92 LYS A CA 1
ATOM 719 C C . LYS A 1 92 ? -18.493 10.913 3.883 1.00 91.81 92 LYS A C 1
ATOM 721 O O . LYS A 1 92 ? -18.084 9.757 3.766 1.00 91.81 92 LYS A O 1
ATOM 726 N N . PRO A 1 93 ? -19.345 11.265 4.863 1.00 85.50 93 PRO A N 1
ATOM 727 C CA . PRO A 1 93 ? -19.910 10.288 5.792 1.00 85.50 93 PRO A CA 1
ATOM 728 C C . PRO A 1 93 ? -20.584 9.128 5.044 1.00 85.50 93 PRO A C 1
ATOM 730 O O . PRO A 1 93 ? -21.260 9.353 4.043 1.00 85.50 93 PRO A O 1
ATOM 733 N N . ASN A 1 94 ? -20.379 7.890 5.507 1.00 85.44 94 ASN A N 1
ATOM 734 C CA . ASN A 1 94 ? -20.867 6.645 4.881 1.00 85.44 94 ASN A CA 1
ATOM 735 C C . ASN A 1 94 ? -20.390 6.388 3.436 1.00 85.44 94 ASN A C 1
ATOM 737 O O . ASN A 1 94 ? -20.816 5.426 2.799 1.00 85.44 94 ASN A O 1
ATOM 741 N N . ALA A 1 95 ? -19.475 7.207 2.927 1.00 90.00 95 ALA A N 1
ATOM 742 C CA . ALA A 1 95 ? -18.804 7.038 1.645 1.00 90.00 95 ALA A CA 1
ATOM 743 C C . ALA A 1 95 ? -17.320 7.426 1.763 1.00 90.00 95 ALA A C 1
ATOM 745 O O . ALA A 1 95 ? -16.714 7.899 0.795 1.00 90.00 95 ALA A O 1
ATOM 746 N N . ALA A 1 96 ? -16.750 7.278 2.964 1.00 93.00 96 ALA A N 1
ATOM 747 C CA . ALA A 1 96 ? -15.345 7.533 3.211 1.00 93.00 96 ALA A CA 1
ATOM 748 C C . ALA A 1 96 ? -14.523 6.400 2.594 1.00 93.00 96 ALA A C 1
ATOM 750 O O . ALA A 1 96 ? -14.895 5.231 2.716 1.00 93.00 96 ALA A O 1
ATOM 751 N N . ARG A 1 97 ? -13.451 6.768 1.890 1.00 94.81 97 ARG A N 1
ATOM 752 C CA . ARG A 1 97 ? -12.527 5.820 1.261 1.00 94.81 97 ARG A CA 1
ATOM 753 C C . ARG A 1 97 ? -11.146 6.423 1.057 1.00 94.81 97 ARG A C 1
ATOM 755 O O . ARG A 1 97 ? -11.022 7.639 0.865 1.00 94.81 97 ARG A O 1
ATOM 762 N N . LEU A 1 98 ? -10.138 5.566 1.018 1.00 95.69 98 LEU A N 1
ATOM 763 C CA . LEU A 1 98 ? -8.778 5.891 0.625 1.00 95.69 98 LEU A CA 1
ATOM 764 C C . LEU A 1 98 ? -8.689 6.243 -0.865 1.00 95.69 98 LEU A C 1
ATOM 766 O O . LEU A 1 98 ? -9.572 5.937 -1.679 1.00 95.69 98 LEU A O 1
ATOM 770 N N . LYS A 1 99 ? -7.606 6.937 -1.208 1.00 95.81 99 LYS A N 1
ATOM 771 C CA . LYS A 1 99 ? -7.187 7.151 -2.591 1.00 95.81 99 LYS A CA 1
ATOM 772 C C . LYS A 1 99 ? -6.827 5.813 -3.241 1.00 95.81 99 LYS A C 1
ATOM 774 O O . LYS A 1 99 ? -6.190 4.969 -2.625 1.00 95.81 99 LYS A O 1
ATOM 779 N N . THR A 1 100 ? -7.203 5.640 -4.502 1.00 93.56 100 THR A N 1
ATOM 780 C CA . THR A 1 100 ? -6.622 4.620 -5.387 1.00 93.56 100 THR A CA 1
ATOM 781 C C . THR A 1 100 ? -5.228 5.055 -5.844 1.00 93.56 100 THR A C 1
ATOM 783 O O . THR A 1 100 ? -4.857 6.221 -5.682 1.00 93.56 100 THR A O 1
ATOM 786 N N . ALA A 1 101 ? -4.460 4.154 -6.468 1.00 93.44 101 ALA A N 1
ATOM 787 C CA . ALA A 1 101 ? -3.126 4.486 -6.977 1.00 93.44 101 ALA A CA 1
ATOM 788 C C . ALA A 1 101 ? -3.167 5.706 -7.913 1.00 93.44 101 ALA A C 1
ATOM 790 O O . ALA A 1 101 ? -2.371 6.622 -7.759 1.00 93.44 101 ALA A O 1
ATOM 791 N N . THR A 1 102 ? -4.159 5.788 -8.800 1.00 92.94 102 THR A N 1
ATOM 792 C CA . THR A 1 102 ? -4.340 6.905 -9.748 1.00 92.94 102 THR A CA 1
ATOM 793 C C . THR A 1 102 ? -4.772 8.227 -9.111 1.00 92.94 102 THR A C 1
ATOM 795 O O . THR A 1 102 ? -4.658 9.274 -9.741 1.00 92.94 102 THR A O 1
ATOM 798 N N . GLN A 1 103 ? -5.279 8.209 -7.875 1.00 95.00 103 GLN A N 1
ATOM 799 C CA . GLN A 1 103 ? -5.723 9.418 -7.175 1.00 95.00 103 GLN A CA 1
ATOM 800 C C . GLN A 1 103 ? -4.601 10.116 -6.402 1.00 95.00 103 GLN A C 1
ATOM 802 O O . GLN A 1 103 ? -4.777 11.260 -5.976 1.00 95.00 103 GLN A O 1
ATOM 807 N N . PHE A 1 104 ? -3.462 9.452 -6.208 1.00 94.81 104 PHE A N 1
ATOM 808 C CA . PHE A 1 104 ? -2.268 10.095 -5.677 1.00 94.81 104 PHE A CA 1
ATOM 809 C C . PHE A 1 104 ? -1.573 10.905 -6.769 1.00 94.81 104 PHE A C 1
ATOM 811 O O . PHE A 1 104 ? -1.328 10.417 -7.869 1.00 94.81 104 PHE A O 1
ATOM 818 N N . LYS A 1 105 ? -1.191 12.144 -6.465 1.00 92.19 105 LYS A N 1
ATOM 819 C CA . LYS A 1 105 ? -0.282 12.892 -7.339 1.00 92.19 105 LYS A CA 1
ATOM 820 C C . LYS A 1 105 ? 1.140 12.351 -7.144 1.00 92.19 105 LYS A C 1
ATOM 822 O O . LYS A 1 105 ? 1.520 12.132 -5.994 1.00 92.19 105 LYS A O 1
ATOM 827 N N . PRO A 1 106 ? 1.975 12.244 -8.194 1.00 87.81 106 PRO A N 1
ATOM 828 C CA . PRO A 1 106 ? 3.354 11.760 -8.049 1.00 87.81 106 PRO A CA 1
ATOM 829 C C . PRO A 1 106 ? 4.150 12.503 -6.963 1.00 87.81 106 PRO A C 1
ATOM 831 O O . PRO A 1 106 ? 4.850 11.892 -6.163 1.00 87.81 106 PRO A O 1
ATOM 834 N N . ARG A 1 107 ? 3.956 13.824 -6.840 1.00 89.56 107 ARG A N 1
ATOM 835 C CA . ARG A 1 107 ? 4.586 14.637 -5.787 1.00 89.56 107 ARG A CA 1
ATOM 836 C C . ARG A 1 107 ? 4.211 14.201 -4.362 1.00 89.56 107 ARG A C 1
ATOM 838 O O . ARG A 1 107 ? 5.054 14.293 -3.476 1.00 89.56 107 ARG A O 1
ATOM 845 N N . GLU A 1 108 ? 2.983 13.731 -4.134 1.00 89.31 108 GLU A N 1
ATOM 846 C CA . GLU A 1 108 ? 2.542 13.233 -2.819 1.00 89.31 108 GLU A CA 1
ATOM 847 C C . GLU A 1 108 ? 3.262 11.931 -2.440 1.00 89.31 108 GLU A C 1
ATOM 849 O O . GLU A 1 108 ? 3.544 11.714 -1.266 1.00 89.31 108 GLU A O 1
ATOM 854 N N . LEU A 1 109 ? 3.600 11.096 -3.428 1.00 91.06 109 LEU A N 1
ATOM 855 C CA . LEU A 1 109 ? 4.312 9.831 -3.226 1.00 91.06 109 LEU A CA 1
ATOM 856 C C . LEU A 1 109 ? 5.831 10.012 -3.117 1.00 91.06 109 LEU A C 1
ATOM 858 O O . LEU A 1 109 ? 6.488 9.208 -2.472 1.00 91.06 109 LEU A O 1
ATOM 862 N N . VAL A 1 110 ? 6.387 11.067 -3.720 1.00 89.12 110 VAL A N 1
ATOM 863 C CA . VAL A 1 110 ? 7.837 11.339 -3.711 1.00 89.12 110 VAL A CA 1
ATOM 864 C C . VAL A 1 110 ? 8.258 12.263 -2.564 1.00 89.12 110 VAL A C 1
ATOM 866 O O . VAL A 1 110 ? 9.389 12.183 -2.100 1.00 89.12 110 VAL A O 1
ATOM 869 N N . SER A 1 111 ? 7.374 13.156 -2.105 1.00 86.44 111 SER A N 1
ATOM 870 C CA . SER A 1 111 ? 7.725 14.201 -1.124 1.00 86.44 111 SER A CA 1
ATOM 871 C C . SER A 1 111 ? 6.702 14.418 -0.002 1.00 86.44 111 SER A C 1
ATOM 873 O O . SER A 1 111 ? 6.871 15.336 0.794 1.00 86.44 111 SER A O 1
ATOM 875 N N . GLY A 1 112 ? 5.629 13.622 0.048 1.00 87.25 112 GLY A N 1
ATOM 876 C CA . GLY A 1 112 ? 4.629 13.678 1.120 1.00 87.25 112 GLY A CA 1
ATOM 877 C C . GLY A 1 112 ? 4.900 12.680 2.249 1.00 87.25 112 GLY A C 1
ATOM 878 O O . GLY A 1 112 ? 5.975 12.100 2.337 1.00 87.25 112 GLY A O 1
ATOM 879 N N . ASP A 1 113 ? 3.882 12.424 3.072 1.00 87.12 113 ASP A N 1
ATOM 880 C CA . ASP A 1 113 ? 3.967 11.526 4.240 1.00 87.12 113 ASP A CA 1
ATOM 881 C C . ASP A 1 113 ? 4.252 10.054 3.882 1.00 87.12 113 ASP A C 1
ATOM 883 O O . ASP A 1 113 ? 4.625 9.260 4.742 1.00 87.12 113 ASP A O 1
ATOM 887 N N . LEU A 1 114 ? 4.059 9.682 2.612 1.00 91.00 114 LEU A N 1
ATOM 888 C CA . LEU A 1 114 ? 4.402 8.366 2.072 1.00 91.00 114 LEU A CA 1
ATOM 889 C C . LEU A 1 114 ? 5.777 8.340 1.393 1.00 91.00 114 LEU A C 1
ATOM 891 O O . LEU A 1 114 ? 6.159 7.292 0.891 1.00 91.00 114 LEU A O 1
ATOM 895 N N . ALA A 1 115 ? 6.520 9.444 1.339 1.00 89.94 115 ALA A N 1
ATOM 896 C CA . ALA A 1 115 ? 7.804 9.481 0.646 1.00 89.94 115 ALA A CA 1
ATOM 897 C C . ALA A 1 115 ? 8.781 8.425 1.179 1.00 89.94 115 ALA A C 1
ATOM 899 O O . ALA A 1 115 ? 8.905 8.228 2.386 1.00 89.94 115 ALA A O 1
ATOM 900 N N . GLN A 1 116 ? 9.500 7.771 0.259 1.00 88.31 116 GLN A N 1
ATOM 901 C CA . GLN A 1 116 ? 10.517 6.750 0.558 1.00 88.31 116 GLN A CA 1
ATOM 902 C C . GLN A 1 116 ? 9.980 5.509 1.299 1.00 88.31 116 GLN A C 1
ATOM 904 O O . GLN A 1 116 ? 10.752 4.741 1.881 1.00 88.31 116 GLN A O 1
ATOM 909 N N . THR A 1 117 ? 8.663 5.294 1.275 1.00 94.38 117 THR A N 1
ATOM 910 C CA . THR A 1 117 ? 8.022 4.122 1.875 1.00 94.38 117 THR A CA 1
ATOM 911 C C . THR A 1 117 ? 7.911 2.969 0.880 1.00 94.38 117 THR A C 1
ATOM 913 O O . THR A 1 117 ? 7.949 3.164 -0.332 1.00 94.38 117 THR A O 1
ATOM 916 N N . HIS A 1 118 ? 7.728 1.739 1.364 1.00 95.50 118 HIS A N 1
ATOM 917 C CA . HIS A 1 118 ? 7.498 0.602 0.467 1.00 95.50 118 HIS A CA 1
ATOM 918 C C . HIS A 1 118 ? 6.190 0.778 -0.309 1.00 95.50 118 HIS A C 1
ATOM 920 O O . HIS A 1 118 ? 6.111 0.472 -1.498 1.00 95.50 118 HIS A O 1
ATOM 926 N N . LEU A 1 119 ? 5.167 1.313 0.356 1.00 95.94 119 LEU A N 1
ATOM 927 C CA . LEU A 1 119 ? 3.883 1.601 -0.261 1.00 95.94 119 LEU A CA 1
ATOM 928 C C . LEU A 1 119 ? 3.989 2.650 -1.374 1.00 95.94 119 LEU A C 1
ATOM 930 O O . LEU A 1 119 ? 3.369 2.447 -2.414 1.00 95.94 119 LEU A O 1
ATOM 934 N N . SER A 1 120 ? 4.753 3.739 -1.209 1.00 95.31 120 SER A N 1
ATOM 935 C CA . SER A 1 120 ? 4.898 4.741 -2.279 1.00 95.31 120 SER A CA 1
ATOM 936 C C . SER A 1 120 ? 5.546 4.164 -3.527 1.00 95.31 120 SER A C 1
ATOM 938 O O . SER A 1 120 ? 5.077 4.445 -4.625 1.00 95.31 120 SER A O 1
ATOM 940 N N . GLU A 1 121 ? 6.571 3.328 -3.362 1.00 95.44 121 GLU A N 1
ATOM 941 C CA . GLU A 1 121 ? 7.257 2.667 -4.477 1.00 95.44 121 GLU A CA 1
ATOM 942 C C . GLU A 1 121 ? 6.291 1.760 -5.255 1.00 95.44 121 GLU A C 1
ATOM 944 O O . GLU A 1 121 ? 6.207 1.823 -6.482 1.00 95.44 121 GLU A O 1
ATOM 949 N N . ILE A 1 122 ? 5.476 0.974 -4.540 1.00 97.00 122 ILE A N 1
ATOM 950 C CA . ILE A 1 122 ? 4.442 0.135 -5.159 1.00 97.00 122 ILE A CA 1
ATOM 951 C C . ILE A 1 122 ? 3.341 0.975 -5.818 1.00 97.00 122 ILE A C 1
ATOM 953 O O . ILE A 1 122 ? 2.899 0.643 -6.916 1.00 97.00 122 ILE A O 1
ATOM 957 N N . LEU A 1 123 ? 2.882 2.059 -5.186 1.00 96.25 123 LEU A N 1
ATOM 958 C CA . LEU A 1 123 ? 1.850 2.930 -5.756 1.00 96.25 123 LEU A CA 1
ATOM 959 C C . LEU A 1 123 ? 2.341 3.639 -7.024 1.00 96.25 123 LEU A C 1
ATOM 961 O O . LEU A 1 123 ? 1.579 3.723 -7.984 1.00 96.25 123 LEU A O 1
ATOM 965 N N . LEU A 1 124 ? 3.596 4.096 -7.057 1.00 95.75 124 LEU A N 1
ATOM 966 C CA . LEU A 1 124 ? 4.222 4.676 -8.249 1.00 95.75 124 LEU A CA 1
ATOM 967 C C . LEU A 1 124 ? 4.324 3.641 -9.373 1.00 95.75 124 LEU A C 1
ATOM 969 O O . LEU A 1 124 ? 3.843 3.895 -10.475 1.00 95.75 124 LEU A O 1
ATOM 973 N N . ALA A 1 125 ? 4.844 2.445 -9.083 1.00 95.94 125 ALA A N 1
ATOM 974 C CA . ALA A 1 125 ? 4.892 1.351 -10.053 1.00 95.94 125 ALA A CA 1
ATOM 975 C C . ALA A 1 125 ? 3.492 1.000 -10.595 1.00 95.94 125 ALA A C 1
ATOM 977 O O . ALA A 1 125 ? 3.308 0.786 -11.793 1.00 95.94 125 ALA A O 1
ATOM 978 N N . LEU A 1 126 ? 2.471 1.003 -9.732 1.00 96.38 126 LEU A N 1
ATOM 979 C CA . LEU A 1 126 ? 1.087 0.780 -10.144 1.00 96.38 126 LEU A CA 1
ATOM 980 C C . LEU A 1 126 ? 0.543 1.884 -11.049 1.00 96.38 126 LEU A C 1
ATOM 982 O O . LEU A 1 126 ? -0.170 1.567 -11.998 1.00 96.38 126 LEU A O 1
ATOM 986 N N . GLN A 1 127 ? 0.861 3.154 -10.784 1.00 95.88 127 GLN A N 1
ATOM 987 C CA . GLN A 1 127 ? 0.471 4.257 -11.666 1.00 95.88 127 GLN A CA 1
ATOM 988 C C . GLN A 1 127 ? 1.026 4.059 -13.076 1.00 95.88 127 GLN A C 1
ATOM 990 O O . GLN A 1 127 ? 0.297 4.240 -14.048 1.00 95.88 127 GLN A O 1
ATOM 995 N N . GLU A 1 128 ? 2.285 3.636 -13.192 1.00 95.94 128 GLU A N 1
ATOM 996 C CA . GLU A 1 128 ? 2.904 3.380 -14.491 1.00 95.94 128 GLU A CA 1
ATOM 997 C C . GLU A 1 128 ? 2.269 2.192 -15.226 1.00 95.94 128 GLU A C 1
ATOM 999 O O . GLU A 1 128 ? 1.988 2.281 -16.420 1.00 95.94 128 GLU A O 1
ATOM 1004 N N . LEU A 1 129 ? 1.981 1.097 -14.517 1.00 96.12 129 LEU A N 1
ATOM 1005 C CA . LEU A 1 129 ? 1.286 -0.061 -15.090 1.00 96.12 129 LEU A CA 1
ATOM 1006 C C . LEU A 1 129 ? -0.146 0.260 -15.533 1.00 96.12 129 LEU A C 1
ATOM 1008 O O . LEU A 1 129 ? -0.636 -0.311 -16.510 1.00 96.12 129 LEU A O 1
ATOM 1012 N N . LEU A 1 130 ? -0.832 1.138 -14.799 1.00 95.00 130 LEU A N 1
ATOM 1013 C CA . LEU A 1 130 ? -2.167 1.637 -15.140 1.00 95.00 130 LEU A CA 1
ATOM 1014 C C . LEU A 1 130 ? -2.136 2.625 -16.311 1.00 95.00 130 LEU A C 1
ATOM 1016 O O . LEU A 1 130 ? -3.151 2.795 -16.974 1.00 95.00 130 LEU A O 1
ATOM 1020 N N . ALA A 1 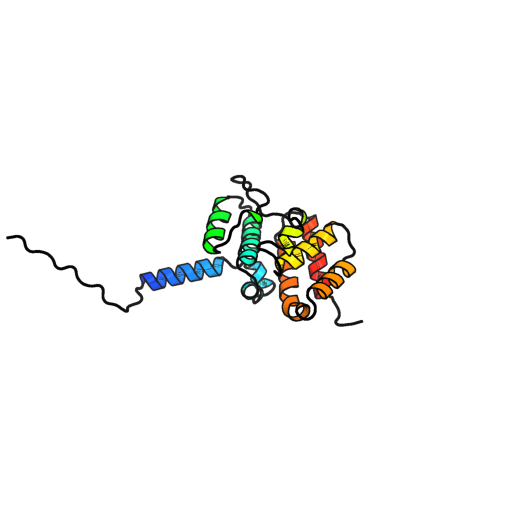131 ? -0.977 3.221 -16.595 1.00 95.25 131 ALA A N 1
ATOM 1021 C CA . ALA A 1 131 ? -0.699 3.982 -17.810 1.00 95.25 131 ALA A CA 1
ATOM 1022 C C . ALA A 1 131 ? -0.178 3.094 -18.964 1.00 95.25 131 ALA A C 1
ATOM 1024 O O . ALA A 1 131 ? 0.450 3.597 -19.893 1.00 95.25 131 ALA A O 1
ATOM 1025 N N . ASP A 1 132 ? -0.410 1.778 -18.883 1.00 93.94 132 ASP A N 1
ATOM 1026 C CA . ASP A 1 132 ? -0.040 0.760 -19.877 1.00 93.94 132 ASP A CA 1
ATOM 1027 C C . ASP A 1 132 ? 1.451 0.695 -20.233 1.00 93.94 132 ASP A C 1
ATOM 1029 O O . ASP A 1 132 ? 1.845 0.231 -21.305 1.00 93.94 132 ASP A O 1
ATOM 1033 N N . LYS A 1 133 ? 2.311 1.092 -19.292 1.00 96.00 133 LYS A N 1
ATOM 1034 C CA . LYS A 1 133 ? 3.745 0.848 -19.400 1.00 96.00 133 LYS A CA 1
ATOM 1035 C C . LYS A 1 133 ? 4.051 -0.642 -19.251 1.00 96.00 133 LYS A C 1
ATOM 1037 O O . LYS A 1 133 ? 3.397 -1.361 -18.492 1.00 96.00 133 LYS A O 1
ATOM 1042 N N . ASP A 1 134 ? 5.078 -1.094 -19.964 1.00 93.88 134 ASP A N 1
ATOM 1043 C CA . ASP A 1 134 ? 5.502 -2.491 -19.941 1.00 93.88 134 ASP A CA 1
ATOM 1044 C C . ASP A 1 134 ? 5.913 -2.935 -18.515 1.00 93.88 134 ASP A C 1
ATOM 1046 O O . ASP A 1 134 ? 6.748 -2.272 -17.884 1.00 93.88 134 ASP A O 1
ATOM 1050 N N . PRO A 1 135 ? 5.379 -4.060 -17.995 1.00 93.38 135 PRO A N 1
ATOM 1051 C CA . PRO A 1 135 ? 5.676 -4.507 -16.637 1.00 93.38 135 PRO A CA 1
ATOM 1052 C C . PRO A 1 135 ? 7.144 -4.805 -16.347 1.00 93.38 135 PRO A C 1
ATOM 1054 O O . PRO A 1 135 ? 7.584 -4.634 -15.212 1.00 93.38 135 PRO A O 1
ATOM 1057 N N . LYS A 1 136 ? 7.918 -5.244 -17.345 1.00 91.94 136 LYS A N 1
ATOM 1058 C CA . LYS A 1 136 ? 9.360 -5.439 -17.185 1.00 91.94 136 LYS A CA 1
ATOM 1059 C C . LYS A 1 136 ? 10.046 -4.096 -16.971 1.00 91.94 136 LYS A C 1
ATOM 1061 O O . LYS A 1 136 ? 10.828 -3.986 -16.037 1.00 91.94 136 LYS A O 1
ATOM 1066 N N . VAL A 1 137 ? 9.694 -3.080 -17.759 1.00 94.25 137 VAL A N 1
ATOM 1067 C CA . VAL A 1 137 ? 10.271 -1.733 -17.619 1.00 94.25 137 VAL A CA 1
ATOM 1068 C C . VAL A 1 137 ? 9.958 -1.137 -16.246 1.00 94.25 137 VAL A C 1
ATOM 1070 O O . VAL A 1 137 ? 10.850 -0.575 -15.618 1.00 94.25 137 VAL A O 1
ATOM 1073 N N . VAL A 1 138 ? 8.722 -1.277 -15.755 1.00 95.31 138 VAL A N 1
ATOM 1074 C CA . VAL A 1 138 ? 8.334 -0.779 -14.421 1.00 95.31 138 VAL A CA 1
ATOM 1075 C C . VAL A 1 138 ? 9.146 -1.457 -13.312 1.00 95.31 138 VAL A C 1
ATOM 1077 O O . VAL A 1 138 ? 9.670 -0.788 -12.424 1.00 95.31 138 VAL A O 1
ATOM 1080 N N . CYS A 1 139 ? 9.285 -2.781 -13.369 1.00 92.94 139 CYS A N 1
ATOM 1081 C CA . CYS A 1 139 ? 10.070 -3.538 -12.395 1.00 92.94 139 CYS A CA 1
ATOM 1082 C C . CYS A 1 139 ? 11.566 -3.198 -12.438 1.00 92.94 139 CYS A C 1
ATOM 1084 O O . CYS A 1 139 ? 12.175 -2.993 -11.387 1.00 92.94 139 CYS A O 1
ATOM 1086 N N . ASP A 1 140 ? 12.140 -3.063 -13.636 1.00 91.94 140 ASP A N 1
ATOM 1087 C CA . ASP A 1 140 ? 13.537 -2.662 -13.805 1.00 91.94 140 ASP A CA 1
ATOM 1088 C C . ASP A 1 140 ? 13.774 -1.268 -13.192 1.00 91.94 140 ASP A C 1
ATOM 1090 O O . ASP A 1 140 ? 14.748 -1.065 -12.468 1.00 91.94 140 ASP A O 1
ATOM 1094 N N . GLN A 1 141 ? 12.844 -0.327 -13.385 1.00 92.50 141 GLN A N 1
ATOM 1095 C CA . GLN A 1 141 ? 12.924 1.008 -12.785 1.00 92.50 141 GLN A CA 1
ATOM 1096 C C . GLN A 1 141 ? 12.756 1.006 -11.265 1.00 92.50 141 GLN A C 1
ATOM 1098 O O . GLN A 1 141 ? 13.509 1.695 -10.577 1.00 92.50 141 GLN A O 1
ATOM 1103 N N . LEU A 1 142 ? 11.818 0.219 -10.730 1.00 93.00 142 LEU A N 1
ATOM 1104 C CA . LEU A 1 142 ? 11.652 0.030 -9.287 1.00 93.00 142 LEU A CA 1
ATOM 1105 C C . LEU A 1 142 ? 12.952 -0.483 -8.653 1.00 93.00 142 LEU A C 1
ATOM 1107 O O . LEU A 1 142 ? 13.402 0.027 -7.624 1.00 93.00 142 LEU A O 1
ATOM 1111 N N . ARG A 1 143 ? 13.594 -1.460 -9.300 1.00 91.62 143 ARG A N 1
ATOM 1112 C CA . ARG A 1 143 ? 14.893 -1.982 -8.879 1.00 91.62 143 ARG A CA 1
ATOM 1113 C C . ARG A 1 143 ? 15.981 -0.911 -8.938 1.00 91.62 143 ARG A C 1
ATOM 1115 O O . ARG A 1 143 ? 16.740 -0.782 -7.982 1.00 91.62 143 ARG A O 1
ATOM 1122 N N . THR A 1 144 ? 16.068 -0.145 -10.026 1.00 91.25 144 THR A N 1
ATOM 1123 C CA . THR A 1 144 ? 17.052 0.942 -10.156 1.00 91.25 144 THR A CA 1
ATOM 1124 C C . THR A 1 144 ? 16.849 2.028 -9.097 1.00 91.25 144 THR A C 1
ATOM 1126 O O . THR A 1 144 ? 17.831 2.493 -8.528 1.00 91.25 144 THR A O 1
ATOM 1129 N N . SER A 1 145 ? 15.600 2.394 -8.792 1.00 89.25 145 SER A N 1
ATOM 1130 C CA . SER A 1 145 ? 15.258 3.392 -7.765 1.00 89.25 145 SER A CA 1
ATOM 1131 C C . SER A 1 145 ? 15.725 2.957 -6.373 1.00 89.25 145 SER A C 1
ATOM 1133 O O . SER A 1 145 ? 16.331 3.730 -5.634 1.00 89.25 145 SER A O 1
ATOM 1135 N N . LEU A 1 146 ? 15.498 1.686 -6.030 1.00 90.12 146 LEU A N 1
ATOM 1136 C CA . LEU A 1 146 ? 15.833 1.144 -4.712 1.00 90.12 146 LEU A CA 1
ATOM 1137 C C . LEU A 1 146 ? 17.288 0.681 -4.573 1.00 90.12 146 LEU A C 1
ATOM 1139 O O . LEU A 1 146 ? 17.751 0.494 -3.441 1.00 90.12 146 LEU A O 1
ATOM 1143 N N . ASN A 1 147 ? 17.999 0.512 -5.689 1.00 90.81 147 ASN A N 1
ATOM 1144 C CA . ASN A 1 147 ? 19.401 0.108 -5.768 1.00 90.81 147 ASN A CA 1
ATOM 1145 C C . ASN A 1 147 ? 19.730 -1.046 -4.788 1.00 90.81 147 ASN A C 1
ATOM 1147 O O . ASN A 1 147 ? 19.031 -2.063 -4.768 1.00 90.81 147 ASN A O 1
ATOM 1151 N N . ASP A 1 148 ? 20.734 -0.884 -3.922 1.00 89.75 148 ASP A N 1
ATOM 1152 C CA . ASP A 1 148 ? 21.179 -1.906 -2.963 1.00 89.75 148 ASP A CA 1
ATOM 1153 C C . ASP A 1 148 ? 20.108 -2.286 -1.926 1.00 89.75 148 ASP A C 1
ATOM 1155 O O . ASP A 1 148 ? 20.148 -3.368 -1.340 1.00 89.75 148 ASP A O 1
ATOM 1159 N N . THR A 1 149 ? 19.106 -1.426 -1.710 1.00 90.00 149 THR A N 1
ATOM 1160 C CA . THR A 1 149 ? 18.014 -1.698 -0.764 1.00 90.00 149 THR A CA 1
ATOM 1161 C C . THR A 1 149 ? 16.898 -2.548 -1.364 1.00 90.00 149 THR A C 1
ATOM 1163 O O . THR A 1 149 ? 16.024 -3.003 -0.627 1.00 90.00 149 THR A O 1
ATOM 1166 N N . TYR A 1 150 ? 16.927 -2.817 -2.673 1.00 91.69 150 TYR A N 1
ATOM 1167 C CA . TYR A 1 150 ? 15.879 -3.577 -3.348 1.00 91.69 150 TYR A CA 1
ATOM 1168 C C . TYR A 1 150 ? 15.738 -5.001 -2.798 1.00 91.69 150 TYR A C 1
ATOM 1170 O O . TYR A 1 150 ? 14.651 -5.394 -2.380 1.00 91.69 150 TYR A O 1
ATOM 1178 N N . PHE A 1 151 ? 16.825 -5.778 -2.751 1.00 91.25 151 PHE A N 1
ATOM 1179 C CA . PHE A 1 151 ? 16.756 -7.188 -2.350 1.00 91.25 151 PHE A CA 1
ATOM 1180 C C . PHE A 1 151 ? 16.295 -7.404 -0.905 1.00 91.25 151 PHE A C 1
ATOM 1182 O O . PHE A 1 151 ? 15.415 -8.245 -0.713 1.00 91.25 151 PHE A O 1
ATOM 1189 N N . PRO A 1 152 ? 16.792 -6.647 0.096 1.00 92.62 152 PRO A N 1
ATOM 1190 C CA . PRO A 1 152 ? 16.264 -6.728 1.456 1.00 92.62 152 PRO A CA 1
ATOM 1191 C C . PRO A 1 152 ? 14.772 -6.383 1.542 1.00 92.62 152 PRO A C 1
ATOM 1193 O O . PRO A 1 152 ? 14.030 -7.019 2.283 1.00 92.62 152 PRO A O 1
ATOM 1196 N N . LYS A 1 153 ? 14.311 -5.402 0.755 1.00 94.00 153 LYS A N 1
ATOM 1197 C CA . LYS A 1 153 ? 12.918 -4.928 0.768 1.00 94.00 153 LYS A CA 1
ATOM 1198 C C . LYS A 1 153 ? 11.972 -5.776 -0.083 1.00 94.00 153 LYS A C 1
ATOM 1200 O O . LYS A 1 153 ? 10.756 -5.724 0.103 1.00 94.00 153 LYS A O 1
ATOM 1205 N N . ARG A 1 154 ? 12.504 -6.577 -1.009 1.00 94.88 154 ARG A N 1
ATOM 1206 C CA . ARG A 1 154 ? 11.743 -7.351 -2.000 1.00 94.88 154 ARG A CA 1
ATOM 1207 C C . ARG A 1 154 ? 10.629 -8.215 -1.391 1.00 94.88 154 ARG A C 1
ATOM 1209 O O . ARG A 1 154 ? 9.514 -8.137 -1.909 1.00 94.88 154 ARG A O 1
ATOM 1216 N N . PRO A 1 155 ? 10.837 -8.986 -0.303 1.00 96.12 155 PRO A N 1
ATOM 1217 C CA . PRO A 1 155 ? 9.757 -9.770 0.304 1.00 96.12 155 PRO A CA 1
ATOM 1218 C C . PRO A 1 155 ? 8.586 -8.910 0.802 1.00 96.12 155 PRO A C 1
ATOM 1220 O O . PRO A 1 155 ? 7.438 -9.353 0.756 1.00 96.12 155 PRO A O 1
ATOM 1223 N N . HIS A 1 156 ? 8.858 -7.682 1.251 1.00 96.81 156 HIS A N 1
ATOM 1224 C CA . HIS A 1 156 ? 7.848 -6.736 1.729 1.00 96.81 156 HIS A CA 1
ATOM 1225 C C . HIS A 1 156 ? 7.126 -6.048 0.571 1.00 96.81 156 HIS A C 1
ATOM 1227 O O . HIS A 1 156 ? 5.905 -5.925 0.601 1.00 96.81 156 HIS A O 1
ATOM 1233 N N . LEU A 1 157 ? 7.854 -5.681 -0.488 1.00 96.88 157 LEU A N 1
ATOM 1234 C CA . LEU A 1 157 ? 7.276 -5.139 -1.723 1.00 96.88 157 LEU A CA 1
ATOM 1235 C C . LEU A 1 157 ? 6.294 -6.127 -2.365 1.00 96.88 157 LEU A C 1
ATOM 1237 O O . LEU A 1 157 ? 5.184 -5.739 -2.724 1.00 96.88 157 LEU A O 1
ATOM 1241 N N . ILE A 1 158 ? 6.666 -7.411 -2.443 1.00 97.12 158 ILE A N 1
ATOM 1242 C CA . ILE A 1 158 ? 5.778 -8.478 -2.930 1.00 97.12 158 ILE A CA 1
ATOM 1243 C C . ILE A 1 158 ? 4.533 -8.570 -2.044 1.00 97.12 158 ILE A C 1
ATOM 1245 O O . ILE A 1 158 ? 3.419 -8.541 -2.562 1.00 97.12 158 ILE A O 1
ATOM 1249 N N . ALA A 1 159 ? 4.706 -8.648 -0.721 1.00 97.69 159 ALA A N 1
ATOM 1250 C CA . ALA A 1 159 ? 3.587 -8.773 0.208 1.00 97.69 159 ALA A CA 1
ATOM 1251 C C . ALA A 1 159 ? 2.613 -7.590 0.102 1.00 97.69 159 ALA A C 1
ATOM 1253 O O . ALA A 1 159 ? 1.404 -7.798 0.042 1.00 97.69 159 ALA A O 1
ATOM 1254 N N . ILE A 1 160 ? 3.123 -6.358 0.011 1.00 97.62 160 ILE A N 1
ATOM 1255 C CA . ILE A 1 160 ? 2.298 -5.157 -0.155 1.00 97.62 160 ILE A CA 1
ATOM 1256 C C . ILE A 1 160 ? 1.580 -5.178 -1.506 1.00 97.62 160 ILE A C 1
ATOM 1258 O O . ILE A 1 160 ? 0.371 -4.966 -1.541 1.00 97.62 160 ILE A O 1
ATOM 1262 N N . ALA A 1 161 ? 2.272 -5.476 -2.610 1.00 97.69 161 ALA A N 1
ATOM 1263 C CA . ALA A 1 161 ? 1.653 -5.527 -3.935 1.00 97.69 161 ALA A CA 1
ATOM 1264 C C . ALA A 1 161 ? 0.532 -6.579 -4.010 1.00 97.69 161 ALA A C 1
ATOM 1266 O O . ALA A 1 161 ? -0.558 -6.285 -4.499 1.00 97.69 161 ALA A O 1
ATOM 1267 N N . GLN A 1 162 ? 0.746 -7.774 -3.450 1.00 97.81 162 GLN A N 1
ATOM 1268 C CA . GLN A 1 162 ? -0.298 -8.802 -3.369 1.00 97.81 162 GLN A CA 1
ATOM 1269 C C . GLN A 1 162 ? -1.457 -8.391 -2.473 1.00 97.81 162 GLN A C 1
ATOM 1271 O O . GLN A 1 162 ? -2.616 -8.600 -2.817 1.00 97.81 162 GLN A O 1
ATOM 1276 N N . TYR A 1 163 ? -1.156 -7.776 -1.333 1.00 97.75 163 TYR A N 1
ATOM 1277 C CA . TYR A 1 163 ? -2.186 -7.288 -0.436 1.00 97.75 163 TYR A CA 1
ATOM 1278 C C . TYR A 1 163 ? -3.063 -6.231 -1.121 1.00 97.75 163 TYR A C 1
ATOM 1280 O O . TYR A 1 163 ? -4.286 -6.281 -1.017 1.00 97.75 163 TYR A O 1
ATOM 1288 N N . LEU A 1 164 ? -2.467 -5.309 -1.884 1.00 96.94 164 LEU A N 1
ATOM 1289 C CA . LEU A 1 164 ? -3.222 -4.349 -2.692 1.00 96.94 164 LEU A CA 1
ATOM 1290 C C . LEU A 1 164 ? -4.075 -5.046 -3.756 1.00 96.94 164 LEU A C 1
ATOM 1292 O O . LEU A 1 164 ? -5.235 -4.671 -3.919 1.00 96.94 164 LEU A O 1
ATOM 1296 N N . ALA A 1 165 ? -3.542 -6.069 -4.431 1.00 96.88 165 ALA A N 1
ATOM 1297 C CA . ALA A 1 165 ? -4.292 -6.837 -5.423 1.00 96.88 165 ALA A CA 1
ATOM 1298 C C . ALA A 1 165 ? -5.583 -7.432 -4.842 1.00 96.88 165 ALA A C 1
ATOM 1300 O O . ALA A 1 165 ? -6.622 -7.424 -5.495 1.00 96.88 165 ALA A O 1
ATOM 1301 N N . GLU A 1 166 ? -5.556 -7.885 -3.592 1.00 95.75 166 GLU A N 1
ATOM 1302 C CA . GLU A 1 166 ? -6.711 -8.521 -2.959 1.00 95.75 166 GLU A CA 1
ATOM 1303 C C . GLU A 1 166 ? -7.669 -7.531 -2.277 1.00 95.75 166 GLU A C 1
ATOM 1305 O O . GLU A 1 166 ? -8.883 -7.767 -2.227 1.00 95.75 166 GLU A O 1
ATOM 1310 N N . MET A 1 167 ? -7.147 -6.429 -1.733 1.00 94.31 167 MET A N 1
ATOM 1311 C CA . MET A 1 167 ? -7.924 -5.505 -0.897 1.00 94.31 167 MET A CA 1
ATOM 1312 C C . MET A 1 167 ? -8.538 -4.341 -1.672 1.00 94.31 167 MET A C 1
ATOM 1314 O O . MET A 1 167 ? -9.588 -3.833 -1.276 1.00 94.31 167 MET A O 1
ATOM 1318 N N . VAL A 1 168 ? -7.920 -3.916 -2.777 1.00 92.88 168 VAL A N 1
ATOM 1319 C CA . VAL A 1 168 ? -8.433 -2.810 -3.594 1.00 92.88 168 VAL A CA 1
ATOM 1320 C C . VAL A 1 168 ? -9.737 -3.217 -4.289 1.00 92.88 168 VAL A C 1
ATOM 1322 O O . VAL A 1 168 ? -9.879 -4.330 -4.791 1.00 92.88 168 VAL A O 1
ATOM 1325 N N . ARG A 1 169 ? -10.717 -2.303 -4.308 1.00 89.19 169 ARG A N 1
ATOM 1326 C CA . ARG A 1 169 ? -12.030 -2.532 -4.939 1.00 89.19 169 ARG A CA 1
ATOM 1327 C C . ARG A 1 169 ? -12.034 -2.305 -6.452 1.00 89.19 169 ARG A C 1
ATOM 1329 O O . ARG A 1 169 ? -12.894 -2.857 -7.126 1.00 89.19 169 ARG A O 1
ATOM 1336 N N . ASP A 1 170 ? -11.129 -1.473 -6.963 1.00 91.38 170 ASP A N 1
ATOM 1337 C CA . ASP A 1 170 ? -10.974 -1.226 -8.399 1.00 91.38 170 ASP A CA 1
ATOM 1338 C C . ASP A 1 170 ? -10.360 -2.465 -9.084 1.00 91.38 170 ASP A C 1
ATOM 1340 O O . ASP A 1 170 ? -9.197 -2.784 -8.806 1.00 91.38 170 ASP A O 1
ATOM 1344 N N . PRO A 1 171 ? -11.100 -3.161 -9.972 1.00 92.69 171 PRO A N 1
ATOM 1345 C CA . PRO A 1 171 ? -10.619 -4.378 -10.624 1.00 92.69 171 PRO A CA 1
ATOM 1346 C C . PRO A 1 171 ? -9.361 -4.154 -11.465 1.00 92.69 171 PRO A C 1
ATOM 1348 O O . PRO A 1 171 ? -8.495 -5.024 -11.518 1.00 92.69 171 PRO A O 1
ATOM 1351 N N . MET A 1 172 ? -9.232 -2.983 -12.097 1.00 94.31 172 MET A N 1
ATOM 1352 C CA . MET A 1 172 ? -8.090 -2.693 -12.961 1.00 94.31 172 MET A CA 1
ATOM 1353 C C . MET A 1 172 ? -6.818 -2.507 -12.129 1.00 94.31 172 MET A C 1
ATOM 1355 O O . MET A 1 172 ? -5.786 -3.107 -12.425 1.00 94.31 172 MET A O 1
ATOM 1359 N N . GLN A 1 173 ? -6.896 -1.741 -11.036 1.00 94.50 173 GLN A N 1
ATOM 1360 C CA . GLN A 1 173 ? -5.781 -1.617 -10.097 1.00 94.50 173 GLN A CA 1
ATOM 1361 C C . GLN A 1 173 ? -5.441 -2.959 -9.434 1.00 94.50 173 GLN A C 1
ATOM 1363 O O . GLN A 1 173 ? -4.261 -3.274 -9.290 1.00 94.50 173 GLN A O 1
ATOM 1368 N N . SER A 1 174 ? -6.450 -3.750 -9.059 1.00 95.75 174 SER A N 1
ATOM 1369 C CA . SER A 1 174 ? -6.271 -5.089 -8.485 1.00 95.75 174 SER A CA 1
ATOM 1370 C C . SER A 1 174 ? -5.462 -5.999 -9.421 1.00 95.75 174 SER A C 1
ATOM 1372 O O . SER A 1 174 ? -4.427 -6.532 -9.018 1.00 95.75 174 SER A O 1
ATOM 1374 N N . GLN A 1 175 ? -5.846 -6.072 -10.699 1.00 96.69 175 GLN A N 1
ATOM 1375 C CA . GLN A 1 175 ? -5.143 -6.870 -11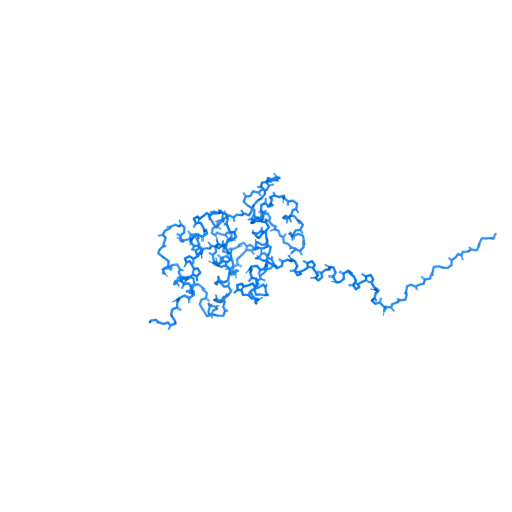.704 1.00 96.69 175 GLN A CA 1
ATOM 1376 C C . GLN A 1 175 ? -3.697 -6.397 -11.921 1.00 96.69 175 GLN A C 1
ATOM 1378 O O . GLN A 1 175 ? -2.771 -7.208 -11.964 1.00 96.69 175 GLN A O 1
ATOM 1383 N N . LYS A 1 176 ? -3.466 -5.082 -12.046 1.00 96.81 176 LYS A N 1
ATOM 1384 C CA . LYS A 1 176 ? -2.107 -4.545 -12.239 1.00 96.81 176 LYS A CA 1
ATOM 1385 C C . LYS A 1 176 ? -1.226 -4.774 -10.999 1.00 96.81 176 LYS A C 1
ATOM 1387 O O . LYS A 1 176 ? -0.038 -5.049 -11.153 1.00 96.81 176 LYS A O 1
ATOM 1392 N N . ALA A 1 177 ? -1.794 -4.738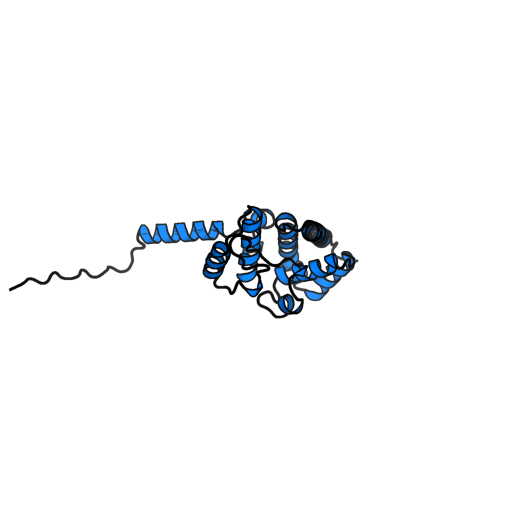 -9.7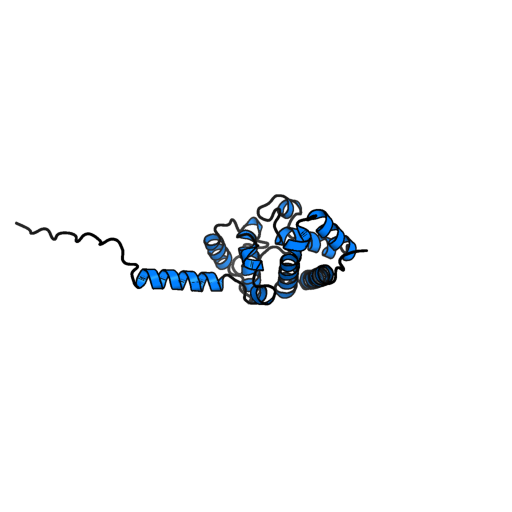91 1.00 97.12 177 ALA A N 1
ATOM 1393 C CA . ALA A 1 177 ? -1.084 -5.060 -8.549 1.00 97.12 177 ALA A CA 1
ATOM 1394 C C . ALA A 1 177 ? -0.666 -6.535 -8.484 1.00 97.12 177 ALA A C 1
ATOM 1396 O O . ALA A 1 177 ? 0.454 -6.841 -8.071 1.00 97.12 177 ALA A O 1
ATOM 1397 N N . GLU A 1 178 ? -1.520 -7.444 -8.959 1.00 96.94 178 GLU A N 1
ATOM 1398 C CA . GLU A 1 178 ? -1.188 -8.865 -9.071 1.00 96.94 178 GLU A CA 1
ATOM 1399 C C . GLU A 1 178 ? -0.049 -9.105 -10.072 1.00 96.94 178 GLU A C 1
ATOM 1401 O O . GLU A 1 178 ? 0.918 -9.808 -9.761 1.00 96.94 178 GLU A O 1
ATOM 1406 N N . ILE A 1 179 ? -0.120 -8.477 -11.253 1.00 96.12 179 ILE A N 1
ATOM 1407 C CA . ILE A 1 179 ? 0.940 -8.545 -12.272 1.00 96.12 179 ILE A CA 1
ATOM 1408 C C . ILE A 1 179 ? 2.269 -8.056 -11.690 1.00 96.12 179 ILE A C 1
ATOM 1410 O O . ILE A 1 179 ? 3.284 -8.743 -11.831 1.00 96.12 179 ILE A O 1
ATOM 1414 N N . LEU A 1 180 ? 2.262 -6.910 -11.002 1.00 96.56 180 LEU A N 1
ATOM 1415 C CA . LEU A 1 180 ? 3.450 -6.344 -10.365 1.00 96.56 180 LEU A CA 1
ATOM 1416 C C . LEU A 1 180 ? 4.051 -7.311 -9.340 1.00 96.56 180 LEU A C 1
ATOM 1418 O O . LEU A 1 180 ? 5.243 -7.608 -9.393 1.00 96.56 180 LEU A O 1
ATOM 1422 N N . ALA A 1 181 ? 3.229 -7.856 -8.442 1.00 96.31 181 ALA A N 1
ATOM 1423 C CA . ALA A 1 181 ? 3.685 -8.799 -7.427 1.00 96.31 181 ALA A CA 1
ATOM 1424 C C . ALA A 1 181 ? 4.318 -10.060 -8.035 1.00 96.31 181 ALA A C 1
ATOM 1426 O O . ALA A 1 181 ? 5.379 -10.509 -7.593 1.00 96.31 181 ALA A O 1
ATOM 1427 N N . ASN A 1 182 ? 3.675 -10.627 -9.058 1.00 95.19 182 ASN A N 1
ATOM 1428 C CA . ASN A 1 182 ? 4.175 -11.805 -9.760 1.00 95.19 182 ASN A CA 1
ATOM 1429 C C . ASN A 1 182 ? 5.477 -11.504 -10.502 1.00 95.19 182 ASN A C 1
ATOM 1431 O O . ASN A 1 182 ? 6.385 -12.335 -10.505 1.00 95.19 182 ASN A O 1
ATOM 1435 N N . ARG A 1 183 ? 5.603 -10.310 -11.087 1.00 93.94 183 ARG A N 1
ATOM 1436 C CA . ARG A 1 183 ? 6.823 -9.896 -11.777 1.00 93.94 183 ARG A CA 1
ATOM 1437 C C . ARG A 1 183 ? 7.988 -9.733 -10.803 1.00 93.94 183 ARG A C 1
ATOM 1439 O O . ARG A 1 183 ? 9.007 -10.382 -11.015 1.00 93.94 183 ARG A O 1
ATOM 1446 N N . ILE A 1 184 ? 7.799 -8.997 -9.704 1.00 93.94 184 ILE A N 1
ATOM 1447 C CA . ILE A 1 184 ? 8.811 -8.826 -8.647 1.00 93.94 184 ILE A CA 1
ATOM 1448 C C . ILE A 1 184 ? 9.236 -10.191 -8.083 1.00 93.94 184 ILE A C 1
ATOM 1450 O O . ILE A 1 184 ? 10.426 -10.427 -7.871 1.00 93.94 184 ILE A O 1
ATOM 1454 N N . ARG A 1 185 ? 8.297 -11.127 -7.868 1.00 93.00 185 ARG A N 1
ATOM 1455 C CA . ARG A 1 185 ? 8.591 -12.498 -7.402 1.00 93.00 185 ARG A CA 1
ATOM 1456 C C . ARG A 1 185 ? 9.411 -13.311 -8.402 1.00 93.00 185 ARG A C 1
ATOM 1458 O O . ARG A 1 185 ? 10.315 -14.035 -7.992 1.00 93.00 185 ARG A O 1
ATOM 1465 N N . ASN A 1 186 ? 9.081 -13.219 -9.684 1.00 89.44 186 ASN A N 1
ATOM 1466 C CA . ASN A 1 186 ? 9.680 -14.048 -10.730 1.00 89.44 186 ASN A CA 1
ATOM 1467 C C . ASN A 1 186 ? 10.933 -13.422 -11.353 1.00 89.44 186 ASN A C 1
ATOM 1469 O O . ASN A 1 186 ? 11.505 -13.997 -12.277 1.00 89.44 186 ASN A O 1
ATOM 1473 N N . GLU A 1 187 ? 11.370 -12.257 -10.873 1.00 79.75 187 GLU A N 1
ATOM 1474 C CA . GLU A 1 187 ? 12.674 -11.709 -11.230 1.00 79.75 187 GLU A CA 1
ATOM 1475 C C . GLU A 1 187 ? 13.785 -12.705 -10.897 1.00 79.75 187 GLU A C 1
ATOM 1477 O O . GLU A 1 187 ? 14.038 -13.042 -9.736 1.00 79.75 187 GLU A O 1
ATOM 1482 N N . VAL A 1 188 ? 14.446 -13.170 -11.953 1.00 65.62 188 VAL A N 1
ATOM 1483 C CA . VAL A 1 188 ? 15.656 -13.973 -11.861 1.00 65.62 188 VAL A CA 1
ATOM 1484 C C . VAL A 1 188 ? 16.804 -13.025 -11.525 1.00 65.62 188 VAL A C 1
ATOM 1486 O O . VAL A 1 188 ? 16.953 -11.963 -12.134 1.00 65.62 188 VAL A O 1
ATOM 1489 N N . LEU A 1 189 ? 17.605 -13.391 -10.525 1.00 55.38 189 LEU A N 1
ATOM 1490 C CA . LEU A 1 189 ? 18.865 -12.727 -10.210 1.00 55.38 189 LEU A CA 1
ATOM 1491 C C . LEU A 1 189 ? 19.816 -12.873 -11.410 1.00 55.38 189 LEU A C 1
ATOM 1493 O O . LEU A 1 189 ? 20.544 -13.852 -11.503 1.00 55.38 189 LEU A O 1
ATOM 1497 N N . GLY A 1 190 ? 19.798 -11.895 -12.313 1.00 46.78 190 GLY A N 1
ATOM 1498 C CA . GLY A 1 190 ? 20.803 -11.740 -13.362 1.00 46.78 190 GLY A CA 1
ATOM 1499 C C . GLY A 1 190 ? 20.366 -12.195 -14.754 1.00 46.78 190 GLY A C 1
ATOM 1500 O O . GLY A 1 190 ? 19.968 -13.335 -14.986 1.00 46.78 190 GLY A O 1
ATOM 1501 N N . SER A 1 191 ? 20.499 -11.268 -15.696 1.00 37.59 191 SER A N 1
ATOM 1502 C CA . SER A 1 191 ? 21.100 -11.522 -17.006 1.00 37.59 191 SER A CA 1
ATOM 1503 C C . SER A 1 191 ? 22.296 -10.588 -17.113 1.00 37.59 191 SER A C 1
ATOM 1505 O O . SER A 1 191 ? 22.129 -9.429 -16.664 1.00 37.59 191 SER A O 1
#

Radius of gyration: 21.62 Å; chains: 1; bounding box: 42×34×87 Å

Secondary structure (DSSP, 8-state):
--PPPPPPPP-S----HHHHHHHHHHHHHHHTTS-HHHHHH-TTHHHHS-HHHHHHHHHHHHHHTT---HHHHHHHHHHHT---GGGEEE--TT--EEPPGGGS-HHHHHHSTTTT-HHHHHHHHHHHHHTT--HHHHHHHHHHHHGGGHHHHHHHHHHHHHHHHHH-S-HHHHHHHHHHHHHHHH--S--